Protein AF-A0A970M4A9-F1 (afdb_monomer)

Secondary structure (DSSP, 8-state):
-EEEEETTEEEEEEEEEPTTSSSTT-EE-S-----HHHHHHHHHHHHTTSSTTTTT-TT--GGGS-HHHHHHHHHHHHHHHHHHHHHH---GGGEEEEEEPPPEEEGGGTEEE--EEEEE-S--S-----TTEEEEEEEEGGGGG-GGGEEEEEEEPPTT------EEEEEEEE-TT--EEEEEHHHHHHHHHHHHHHH---PPP--TTSEEEEEPPHHHHHHHHTTS---

Radius of gyration: 18.4 Å; Cα contacts (8 Å, |Δi|>4): 382; chains: 1; bounding box: 51×35×47 Å

Structure (mmCIF, N/CA/C/O backbone):
data_AF-A0A970M4A9-F1
#
_entry.id   AF-A0A970M4A9-F1
#
loop_
_atom_site.group_PDB
_atom_site.id
_atom_site.type_symbol
_atom_site.label_atom_id
_atom_site.label_alt_id
_atom_site.label_comp_id
_atom_site.label_asym_id
_atom_site.label_entity_id
_atom_site.label_seq_id
_atom_site.pdbx_PDB_ins_code
_atom_site.Cartn_x
_atom_site.Cartn_y
_atom_site.Cartn_z
_atom_site.occupancy
_atom_site.B_iso_or_equiv
_atom_site.auth_seq_id
_atom_site.auth_comp_id
_atom_site.auth_asym_id
_atom_site.auth_atom_id
_atom_site.pdbx_PDB_model_num
ATOM 1 N N . MET A 1 1 ? -2.131 -0.097 3.459 1.00 96.94 1 MET A N 1
ATOM 2 C CA . MET A 1 1 ? -2.645 -0.440 2.118 1.00 96.94 1 MET A CA 1
ATOM 3 C C . MET A 1 1 ? -4.061 0.106 1.983 1.00 96.94 1 MET A C 1
ATOM 5 O O . MET A 1 1 ? -5.012 -0.607 2.295 1.00 96.94 1 MET A O 1
ATOM 9 N N . PRO A 1 2 ? -4.203 1.393 1.628 1.00 96.69 2 PRO A N 1
ATOM 10 C CA . PRO A 1 2 ? -5.502 2.015 1.409 1.00 96.69 2 PRO A CA 1
ATOM 11 C C . PRO A 1 2 ? -6.074 1.581 0.053 1.00 96.69 2 PRO A C 1
ATOM 13 O O . PRO A 1 2 ? -5.401 1.690 -0.973 1.00 96.69 2 PRO A O 1
ATOM 16 N N . ILE A 1 3 ? -7.311 1.092 0.069 1.00 96.69 3 ILE A N 1
ATOM 17 C CA . ILE A 1 3 ? -8.106 0.728 -1.106 1.00 96.69 3 ILE A CA 1
ATOM 18 C C . ILE A 1 3 ? -9.324 1.637 -1.126 1.00 96.69 3 ILE A C 1
ATOM 20 O O . ILE A 1 3 ? -9.966 1.817 -0.094 1.00 96.69 3 ILE A O 1
ATOM 24 N N . PHE A 1 4 ? -9.668 2.193 -2.275 1.00 95.38 4 PHE A N 1
ATOM 25 C CA . PHE A 1 4 ? -10.886 2.981 -2.428 1.00 95.38 4 PHE A CA 1
ATOM 26 C C . PHE A 1 4 ? -11.605 2.597 -3.715 1.00 95.38 4 PHE A C 1
ATOM 28 O O . PHE A 1 4 ? -11.040 1.897 -4.557 1.00 95.38 4 PHE A O 1
ATOM 35 N N . SER A 1 5 ? -12.855 3.033 -3.842 1.00 94.12 5 SER A N 1
ATOM 36 C CA . SER A 1 5 ? -13.634 2.871 -5.063 1.00 94.12 5 SER A CA 1
ATOM 37 C C . SER A 1 5 ? -14.088 4.219 -5.604 1.00 94.12 5 SER A C 1
ATOM 39 O O . SER A 1 5 ? -14.594 5.045 -4.844 1.00 94.12 5 SER A O 1
ATOM 41 N N . GLU A 1 6 ? -13.973 4.407 -6.910 1.00 91.50 6 GLU A N 1
ATOM 42 C CA . GLU A 1 6 ? -14.472 5.572 -7.638 1.00 91.50 6 GLU A CA 1
ATOM 43 C C . GLU A 1 6 ? -15.060 5.102 -8.971 1.00 91.50 6 GLU A C 1
ATOM 45 O O . GLU A 1 6 ? -14.457 4.266 -9.640 1.00 91.50 6 GLU A O 1
ATOM 50 N N . ALA A 1 7 ? -16.257 5.586 -9.326 1.00 89.94 7 ALA A N 1
ATOM 51 C CA . ALA A 1 7 ? -16.980 5.181 -10.541 1.00 89.94 7 ALA A CA 1
ATOM 52 C C . ALA A 1 7 ? -17.004 3.647 -10.765 1.00 89.94 7 ALA A C 1
ATOM 54 O O . ALA A 1 7 ? -16.660 3.159 -11.841 1.00 89.94 7 ALA A O 1
ATOM 55 N N . ASP A 1 8 ? -17.359 2.893 -9.716 1.00 88.81 8 ASP A N 1
ATOM 56 C CA . ASP A 1 8 ? -17.417 1.419 -9.687 1.00 88.81 8 ASP A CA 1
ATOM 57 C C . ASP A 1 8 ? -16.092 0.692 -9.989 1.00 88.81 8 ASP A C 1
ATOM 59 O O . ASP A 1 8 ? -16.071 -0.503 -10.286 1.00 88.81 8 ASP A O 1
ATOM 63 N N . ARG A 1 9 ? -14.955 1.387 -9.869 1.00 92.69 9 ARG A N 1
ATOM 64 C CA . ARG A 1 9 ? -13.610 0.812 -10.004 1.00 92.69 9 ARG A CA 1
ATOM 65 C C . ARG A 1 9 ? -12.856 0.902 -8.693 1.00 92.69 9 ARG A C 1
ATOM 67 O O . ARG A 1 9 ? -12.941 1.905 -7.992 1.00 92.69 9 ARG A O 1
ATOM 74 N N . PHE A 1 10 ? -12.098 -0.142 -8.371 1.00 95.06 10 PHE A N 1
ATOM 75 C CA . PHE A 1 10 ? -11.242 -0.175 -7.188 1.00 95.06 10 PHE A CA 1
ATOM 76 C C . PHE A 1 10 ? -9.822 0.265 -7.519 1.00 95.06 10 PHE A C 1
ATOM 78 O O . PHE A 1 10 ? -9.296 -0.053 -8.585 1.00 95.06 10 PHE A O 1
ATOM 85 N N . TYR A 1 11 ? -9.188 0.935 -6.564 1.00 96.12 11 TYR A N 1
ATOM 86 C CA . TYR A 1 11 ? -7.834 1.452 -6.693 1.00 96.12 11 TYR A CA 1
ATOM 87 C C . TYR A 1 11 ? -7.036 1.195 -5.419 1.00 96.12 11 TYR A C 1
ATOM 89 O O . TYR A 1 11 ? -7.555 1.341 -4.308 1.00 96.12 11 TYR A O 1
ATOM 97 N N . PHE A 1 12 ? -5.751 0.890 -5.577 1.00 97.12 12 PHE A N 1
ATOM 98 C CA . PHE A 1 12 ? -4.771 1.071 -4.514 1.00 97.12 12 PHE A CA 1
ATOM 99 C C . PHE A 1 12 ? -4.305 2.519 -4.503 1.00 97.12 12 PHE A C 1
ATOM 101 O O . PHE A 1 12 ? -3.852 3.038 -5.523 1.00 97.12 12 PHE A O 1
ATOM 108 N N . GLN A 1 13 ? -4.358 3.154 -3.336 1.00 95.88 13 GLN A N 1
ATOM 109 C CA . GLN A 1 13 ? -3.760 4.468 -3.157 1.00 95.88 13 GLN A CA 1
ATOM 110 C C . GLN A 1 13 ? -2.308 4.325 -2.702 1.00 95.88 13 GLN A C 1
ATOM 112 O O . GLN A 1 13 ? -2.025 3.850 -1.597 1.00 95.88 13 GLN A O 1
ATOM 117 N N . LEU A 1 14 ? -1.394 4.738 -3.573 1.00 96.69 14 LEU A N 1
ATOM 118 C CA . LEU A 1 14 ? 0.048 4.724 -3.370 1.00 96.69 14 LEU A CA 1
ATOM 119 C C . LEU A 1 14 ? 0.579 6.153 -3.232 1.00 96.69 14 LEU A C 1
ATOM 121 O O . LEU A 1 14 ? -0.076 7.128 -3.598 1.00 96.69 14 LEU A O 1
ATOM 125 N N . ILE A 1 15 ? 1.804 6.262 -2.741 1.00 95.19 15 ILE A N 1
ATOM 126 C CA . ILE A 1 15 ? 2.593 7.488 -2.731 1.00 95.19 15 ILE A CA 1
ATOM 127 C C . ILE A 1 15 ? 3.835 7.300 -3.594 1.00 95.19 15 ILE A C 1
ATOM 129 O O . ILE A 1 15 ? 4.453 6.234 -3.610 1.00 95.19 15 ILE A O 1
ATOM 133 N N . LYS A 1 16 ? 4.210 8.356 -4.312 1.00 93.25 16 LYS A N 1
ATOM 134 C CA . LYS A 1 16 ? 5.513 8.481 -4.956 1.00 93.25 16 LYS A CA 1
ATOM 135 C C . LYS A 1 16 ? 6.464 9.135 -3.963 1.00 93.25 16 LYS A C 1
ATOM 137 O O . LYS A 1 16 ? 6.227 10.264 -3.533 1.00 93.25 16 LYS A O 1
ATOM 142 N N . ARG A 1 17 ? 7.536 8.432 -3.609 1.00 89.94 17 ARG A N 1
ATOM 143 C CA . ARG A 1 17 ? 8.549 8.931 -2.673 1.00 89.94 17 ARG A CA 1
ATOM 144 C C . ARG A 1 17 ? 9.308 10.112 -3.277 1.00 89.94 17 ARG A C 1
ATOM 146 O O . ARG A 1 17 ? 9.715 10.053 -4.439 1.00 89.94 17 ARG A O 1
ATOM 153 N N . SER A 1 18 ? 9.506 11.170 -2.497 1.00 86.56 18 SER A N 1
ATOM 154 C CA . SER A 1 18 ? 10.226 12.367 -2.934 1.00 86.56 18 SER A CA 1
ATOM 155 C C . SER A 1 18 ? 11.727 12.109 -3.109 1.00 86.56 18 SER A C 1
ATOM 157 O O . SER A 1 18 ? 12.270 11.090 -2.679 1.00 86.56 18 SER A O 1
ATOM 159 N N . ALA A 1 19 ? 12.435 13.061 -3.720 1.00 80.75 19 ALA A N 1
ATOM 160 C CA . ALA A 1 19 ? 13.889 12.991 -3.872 1.00 80.75 19 ALA A CA 1
ATOM 161 C C . ALA A 1 19 ? 14.658 13.063 -2.534 1.00 80.75 19 ALA A C 1
ATOM 163 O O . ALA A 1 19 ? 15.837 12.719 -2.485 1.00 80.75 19 ALA A O 1
ATOM 164 N N . LYS A 1 20 ? 14.005 13.520 -1.456 1.00 73.06 20 LYS A N 1
ATOM 165 C CA . LYS A 1 20 ? 14.629 13.782 -0.149 1.00 73.06 20 LYS A CA 1
ATOM 166 C C . LYS A 1 20 ? 14.738 12.540 0.739 1.00 73.06 20 LYS A C 1
ATOM 168 O O . LYS A 1 20 ? 15.395 12.592 1.776 1.00 73.06 20 LYS A O 1
ATOM 173 N N . VAL A 1 21 ? 14.106 11.433 0.352 1.00 72.88 21 VAL A N 1
ATOM 174 C CA . VAL A 1 21 ? 14.045 10.210 1.158 1.00 72.88 21 VAL A CA 1
ATOM 175 C C . VAL A 1 21 ? 14.842 9.066 0.539 1.00 72.88 21 VAL A C 1
ATOM 177 O O . VAL A 1 21 ? 15.236 9.094 -0.627 1.00 72.88 21 VAL A O 1
ATOM 180 N N . SER A 1 22 ? 15.074 8.008 1.325 1.00 61.12 22 SER A N 1
ATOM 181 C CA . SER A 1 22 ? 15.607 6.758 0.780 1.00 61.12 22 SER A CA 1
ATOM 182 C C . SER A 1 22 ? 14.668 6.211 -0.293 1.00 61.12 22 SER A C 1
ATOM 184 O O . SER A 1 22 ? 13.456 6.197 -0.074 1.00 61.12 22 SER A O 1
ATOM 186 N N . GLN A 1 23 ? 15.232 5.697 -1.389 1.00 68.50 23 GLN A N 1
ATOM 187 C CA . GLN A 1 23 ? 14.485 5.148 -2.531 1.00 68.50 23 GLN A CA 1
ATOM 188 C C . GLN A 1 23 ? 13.613 6.198 -3.250 1.00 68.50 23 GLN A C 1
ATOM 190 O O . GLN A 1 23 ? 12.391 6.053 -3.329 1.00 68.50 23 GLN A O 1
ATOM 195 N N . PRO A 1 24 ? 14.223 7.291 -3.738 1.00 75.94 24 PRO A N 1
ATOM 196 C CA . PRO A 1 24 ? 13.483 8.382 -4.354 1.00 75.94 24 PRO A CA 1
ATOM 197 C C . PRO A 1 24 ? 12.813 7.931 -5.652 1.00 75.94 24 PRO A C 1
ATOM 199 O O . PRO A 1 24 ? 13.402 7.215 -6.462 1.00 75.94 24 PRO A O 1
ATOM 202 N N . GLY A 1 25 ? 11.570 8.362 -5.850 1.00 81.19 25 GLY A N 1
ATOM 203 C CA . GLY A 1 25 ? 10.776 8.015 -7.022 1.00 81.19 25 GLY A CA 1
ATOM 204 C C . GLY A 1 25 ? 10.208 6.593 -7.019 1.00 81.19 25 GLY A C 1
ATOM 205 O O . GLY A 1 25 ? 9.575 6.209 -8.002 1.00 81.19 25 GLY A O 1
ATOM 206 N N . ASP A 1 26 ? 10.368 5.804 -5.959 1.00 89.12 26 ASP A N 1
ATOM 207 C CA . ASP A 1 26 ? 9.653 4.532 -5.846 1.00 89.12 26 ASP A CA 1
ATOM 208 C C . ASP A 1 26 ? 8.206 4.730 -5.393 1.00 89.12 26 ASP A C 1
ATOM 210 O O . ASP A 1 26 ? 7.867 5.706 -4.718 1.00 89.12 26 ASP A O 1
ATOM 214 N N . LEU A 1 27 ? 7.344 3.800 -5.807 1.00 94.31 27 LEU A N 1
ATOM 215 C CA . LEU A 1 27 ? 5.974 3.719 -5.324 1.00 94.31 27 LEU A CA 1
ATOM 216 C C . LEU A 1 27 ? 5.922 2.896 -4.041 1.00 94.31 27 LEU A C 1
ATOM 218 O O . LEU A 1 27 ? 6.404 1.760 -3.998 1.00 94.31 27 LEU A O 1
ATOM 222 N N . SER A 1 28 ? 5.284 3.440 -3.013 1.00 95.31 28 SER A N 1
ATOM 223 C CA . SER A 1 28 ? 5.021 2.732 -1.763 1.00 95.31 28 SER A CA 1
ATOM 224 C C . SER A 1 28 ? 3.609 2.985 -1.264 1.00 95.31 28 SER A C 1
ATOM 226 O O . SER A 1 28 ? 2.931 3.918 -1.685 1.00 95.31 28 SER A O 1
ATOM 228 N N . PHE A 1 29 ? 3.148 2.140 -0.350 1.00 96.69 29 PHE A N 1
ATOM 229 C CA . PHE A 1 29 ? 2.034 2.526 0.505 1.00 96.69 29 PHE A CA 1
ATOM 230 C C . PHE A 1 29 ? 2.513 3.536 1.549 1.00 96.69 29 PHE A C 1
ATOM 232 O O . PHE A 1 29 ? 3.702 3.511 1.884 1.00 96.69 29 PHE A O 1
ATOM 239 N N . PRO A 1 30 ? 1.603 4.357 2.100 1.00 95.25 30 PRO A N 1
ATOM 240 C CA . PRO A 1 30 ? 1.931 5.153 3.264 1.00 95.25 30 PRO A CA 1
ATOM 241 C C . PRO A 1 30 ? 2.352 4.270 4.439 1.00 95.25 30 PRO A C 1
ATOM 243 O O . PRO A 1 30 ? 1.723 3.227 4.684 1.00 95.25 30 PRO A O 1
ATOM 246 N N . GLY A 1 31 ? 3.404 4.663 5.149 1.00 93.75 31 GLY A N 1
ATOM 247 C CA . GLY A 1 31 ? 3.945 3.868 6.244 1.00 93.75 31 GLY A CA 1
ATOM 248 C C . GLY A 1 31 ? 5.407 4.146 6.572 1.00 93.75 31 GLY A C 1
ATOM 249 O O . GLY A 1 31 ? 6.203 4.543 5.730 1.00 93.75 31 GLY A O 1
ATOM 250 N N . GLY A 1 32 ? 5.783 3.807 7.801 1.00 91.88 32 GLY A N 1
ATOM 251 C CA . GLY A 1 32 ? 7.115 4.064 8.326 1.00 91.88 32 GLY A CA 1
ATOM 252 C C . GLY A 1 32 ? 7.392 3.310 9.623 1.00 91.88 32 GLY A C 1
ATOM 253 O O . GLY A 1 32 ? 6.782 2.272 9.920 1.00 91.88 32 GLY A O 1
ATOM 254 N N . MET A 1 33 ? 8.390 3.788 10.361 1.00 92.19 33 MET A N 1
ATOM 255 C CA . MET A 1 33 ? 8.898 3.114 11.555 1.00 92.19 33 MET A CA 1
ATOM 256 C C . MET A 1 33 ? 7.946 3.274 12.737 1.00 92.19 33 MET A C 1
ATOM 258 O O . MET A 1 33 ? 7.373 4.336 12.941 1.00 92.19 33 MET A O 1
ATOM 262 N N . LEU A 1 34 ? 7.852 2.231 13.565 1.00 92.69 34 LEU A N 1
ATOM 263 C CA . LEU A 1 34 ? 7.086 2.286 14.806 1.00 92.69 34 LEU A CA 1
ATOM 264 C C . LEU A 1 34 ? 7.592 3.429 15.699 1.00 92.69 34 LEU A C 1
ATOM 266 O O . LEU A 1 34 ? 8.786 3.505 16.000 1.00 92.69 34 LEU A O 1
ATOM 270 N N . ASN A 1 35 ? 6.673 4.259 16.180 1.00 94.31 35 ASN A N 1
ATOM 271 C CA . ASN A 1 35 ? 6.919 5.288 17.177 1.00 94.31 35 ASN A CA 1
ATOM 272 C C . ASN A 1 35 ? 6.067 5.001 18.425 1.00 94.31 35 ASN A C 1
ATOM 274 O O . ASN A 1 35 ? 4.933 5.475 18.527 1.00 94.31 35 ASN A O 1
ATOM 278 N N . PRO A 1 36 ? 6.601 4.264 19.418 1.00 91.25 36 PRO A N 1
ATOM 279 C CA . PRO A 1 36 ? 5.837 3.837 20.590 1.00 91.25 36 PRO A CA 1
ATOM 280 C C . PRO A 1 36 ? 5.141 4.974 21.352 1.00 91.25 36 PRO A C 1
ATOM 282 O O . PRO A 1 36 ? 4.057 4.771 21.896 1.00 91.25 36 PRO A O 1
ATOM 285 N N . ILE A 1 37 ? 5.740 6.171 21.379 1.00 94.44 37 ILE A N 1
ATOM 286 C CA . ILE A 1 37 ? 5.202 7.335 22.098 1.00 94.44 37 ILE A CA 1
ATOM 287 C C . ILE A 1 37 ? 3.863 7.771 21.494 1.00 94.44 37 ILE A C 1
ATOM 289 O O . ILE A 1 37 ? 2.935 8.106 22.228 1.00 94.44 37 ILE A O 1
ATOM 293 N N . GLN A 1 38 ? 3.753 7.735 20.167 1.00 94.62 38 GLN A N 1
ATOM 294 C CA . GLN A 1 38 ? 2.552 8.151 19.445 1.00 94.62 38 GLN A CA 1
ATOM 295 C C . GLN A 1 38 ? 1.592 6.979 19.192 1.00 94.62 38 GLN A C 1
ATOM 297 O O . GLN A 1 38 ? 0.372 7.119 19.323 1.00 94.62 38 GLN A O 1
ATOM 302 N N . ASP A 1 39 ? 2.133 5.800 18.886 1.00 95.56 39 ASP A N 1
ATOM 303 C CA . ASP A 1 39 ? 1.348 4.651 18.441 1.00 95.56 39 ASP A CA 1
ATOM 304 C C . ASP A 1 39 ? 0.575 3.991 19.592 1.00 95.56 39 ASP A C 1
ATOM 306 O O . ASP A 1 39 ? -0.536 3.498 19.385 1.00 95.56 39 ASP A O 1
ATOM 310 N N . TYR A 1 40 ? 1.104 3.994 20.824 1.00 94.56 40 TYR A N 1
ATOM 311 C CA . TYR A 1 40 ? 0.402 3.392 21.964 1.00 94.56 40 TYR A CA 1
ATOM 312 C C . TYR A 1 40 ? -0.884 4.138 22.359 1.00 94.56 40 TYR A C 1
ATOM 314 O O . TYR A 1 40 ? -1.923 3.473 22.484 1.00 94.56 40 TYR A O 1
ATOM 322 N N . PRO A 1 41 ? -0.887 5.477 22.527 1.00 96.19 41 PRO A N 1
ATOM 323 C CA . PRO A 1 41 ? -2.124 6.225 22.745 1.00 96.19 41 PRO A CA 1
ATOM 324 C C . PRO A 1 41 ? -3.116 6.066 21.587 1.00 96.19 41 PRO A C 1
ATOM 326 O O . PRO A 1 41 ? -4.306 5.834 21.813 1.00 96.19 41 PRO A O 1
ATOM 329 N N . LEU A 1 42 ? -2.629 6.119 20.342 1.00 95.25 42 LEU A N 1
ATOM 330 C CA . LEU A 1 42 ? -3.467 5.964 19.154 1.00 95.25 42 LEU A CA 1
ATOM 331 C C . LEU A 1 42 ? -4.127 4.582 19.094 1.00 95.25 42 LEU A C 1
ATOM 333 O O . LEU A 1 42 ? -5.332 4.471 18.860 1.00 95.25 42 LEU A O 1
ATOM 337 N N . ARG A 1 43 ? -3.381 3.524 19.422 1.00 95.75 43 ARG A N 1
ATOM 338 C CA . ARG A 1 43 ? -3.922 2.173 19.590 1.00 95.75 43 ARG A CA 1
ATOM 339 C C . ARG A 1 43 ? -5.055 2.139 20.618 1.00 95.75 43 ARG A C 1
ATOM 341 O O . ARG A 1 43 ? -6.071 1.481 20.378 1.00 95.75 43 ARG A O 1
ATOM 348 N N . TYR A 1 44 ? -4.915 2.824 21.755 1.00 94.25 44 TYR A N 1
ATOM 349 C CA . TYR A 1 44 ? -5.988 2.874 22.752 1.00 94.25 44 TYR A CA 1
ATOM 350 C C . TYR A 1 44 ? -7.255 3.518 22.173 1.00 94.25 44 TYR A C 1
ATOM 352 O O . TYR A 1 44 ? -8.329 2.938 22.304 1.00 94.25 44 TYR A O 1
ATOM 360 N N . MET A 1 45 ? -7.133 4.629 21.437 1.00 94.50 45 MET A N 1
ATOM 361 C CA . MET A 1 45 ? -8.270 5.279 20.760 1.00 94.50 45 MET A CA 1
ATOM 362 C C . MET A 1 45 ? -8.957 4.383 19.717 1.00 94.50 45 MET A C 1
ATOM 364 O O . MET A 1 45 ? -10.181 4.414 19.580 1.00 94.50 45 MET A O 1
ATOM 368 N N . ILE A 1 46 ? -8.188 3.564 18.993 1.00 93.50 46 ILE A N 1
ATOM 369 C CA . ILE A 1 46 ? -8.720 2.586 18.032 1.00 93.50 46 ILE A CA 1
ATOM 370 C C . ILE A 1 46 ? -9.484 1.473 18.761 1.00 93.50 46 ILE A C 1
ATOM 372 O O . ILE A 1 46 ? -10.612 1.141 18.399 1.00 93.50 46 ILE A O 1
ATOM 376 N N . THR A 1 47 ? -8.886 0.897 19.806 1.00 91.69 47 THR A N 1
ATOM 377 C CA . THR A 1 47 ? -9.474 -0.241 20.539 1.00 91.69 47 THR A CA 1
ATOM 378 C C . THR A 1 47 ? -10.670 0.150 21.411 1.00 91.69 47 THR A C 1
ATOM 380 O O . THR A 1 47 ? -11.615 -0.630 21.530 1.00 91.69 47 THR A O 1
ATOM 383 N N . SER A 1 48 ? -10.692 1.371 21.953 1.00 92.38 48 SER A N 1
ATOM 384 C CA . SER A 1 48 ? -11.863 1.951 22.627 1.00 92.38 48 SER A CA 1
ATOM 385 C C . SER A 1 48 ? -12.948 2.404 21.643 1.00 92.38 48 SER A C 1
ATOM 387 O O . SER A 1 48 ? -14.084 2.662 22.049 1.00 92.38 48 SER A O 1
ATOM 389 N N . GLY A 1 49 ? -12.608 2.463 20.350 1.00 90.69 49 GLY A N 1
ATOM 390 C CA . GLY A 1 49 ? -13.462 2.834 19.229 1.00 90.69 49 GLY A CA 1
ATOM 391 C C . GLY A 1 49 ? -13.869 4.302 19.189 1.00 90.69 49 GLY A C 1
ATOM 392 O O . GLY A 1 49 ? -14.886 4.608 18.571 1.00 90.69 49 GLY A O 1
ATOM 393 N N . ILE A 1 50 ? -13.078 5.178 19.817 1.00 93.62 50 ILE A N 1
ATOM 394 C CA . ILE A 1 50 ? -13.100 6.626 19.561 1.00 93.62 50 ILE A CA 1
ATOM 395 C C . ILE A 1 50 ? -12.788 6.866 18.082 1.00 93.62 50 ILE A C 1
ATOM 397 O O . ILE A 1 50 ? -13.515 7.583 17.406 1.00 93.62 50 ILE A O 1
ATOM 401 N N . ILE A 1 51 ? -11.760 6.183 17.567 1.00 93.00 51 ILE A N 1
ATOM 402 C CA . ILE A 1 51 ? -11.494 6.074 16.132 1.00 93.00 51 ILE A CA 1
ATOM 403 C C . ILE A 1 51 ? -12.158 4.778 15.650 1.00 93.00 51 ILE A C 1
ATOM 405 O O . ILE A 1 51 ? -11.650 3.687 15.924 1.00 93.00 51 ILE A O 1
ATOM 409 N N . PRO A 1 52 ? -13.295 4.843 14.934 1.00 92.31 52 PRO A N 1
ATOM 410 C CA . PRO A 1 52 ? -14.134 3.675 14.682 1.00 92.31 52 PRO A CA 1
ATOM 411 C C . PRO A 1 52 ? -13.629 2.795 13.524 1.00 92.31 52 PRO A C 1
ATOM 413 O O . PRO A 1 52 ? -14.394 1.993 12.997 1.00 92.31 52 PRO A O 1
ATOM 416 N N . VAL A 1 53 ? -12.355 2.910 13.132 1.00 93.31 53 VAL A N 1
ATOM 417 C CA . VAL A 1 53 ? -11.759 2.233 11.965 1.00 93.31 53 VAL A CA 1
ATOM 418 C C . VAL A 1 53 ? -11.950 0.710 11.990 1.00 93.31 53 VAL A C 1
ATOM 420 O O . VAL A 1 53 ? -12.272 0.114 10.968 1.00 93.31 53 VAL A O 1
ATOM 423 N N . ILE A 1 54 ? -11.841 0.082 13.166 1.00 91.94 54 ILE A N 1
ATOM 424 C CA . ILE A 1 54 ? -12.133 -1.348 13.360 1.00 91.94 54 ILE A CA 1
ATOM 425 C C . ILE A 1 54 ? -13.644 -1.583 13.472 1.00 91.94 54 ILE A C 1
ATOM 427 O O . ILE A 1 54 ? -14.185 -2.467 12.817 1.00 91.94 54 ILE A O 1
ATOM 431 N N . ARG A 1 55 ? -14.348 -0.779 14.284 1.00 88.25 55 ARG A N 1
ATOM 432 C CA . ARG A 1 55 ? -15.785 -0.959 14.580 1.00 88.25 55 ARG A CA 1
ATOM 433 C C . ARG A 1 55 ? -16.686 -0.861 13.351 1.00 88.25 55 ARG A C 1
ATOM 435 O O . ARG A 1 55 ? -17.772 -1.436 13.355 1.00 88.25 55 ARG A O 1
ATOM 442 N N . ARG A 1 56 ? -16.265 -0.127 12.321 1.00 89.69 56 ARG A N 1
ATOM 443 C CA . ARG A 1 56 ? -17.011 -0.026 11.064 1.00 89.69 56 ARG A CA 1
ATOM 444 C C . ARG A 1 56 ? -17.017 -1.318 10.259 1.00 89.69 56 ARG A C 1
ATOM 446 O O . ARG A 1 56 ? -17.966 -1.540 9.515 1.00 89.69 56 ARG A O 1
ATOM 453 N N . ASN A 1 57 ? -16.016 -2.179 10.427 1.00 89.81 57 ASN A N 1
ATOM 454 C CA . ASN A 1 57 ? -16.029 -3.490 9.805 1.00 89.81 57 ASN A CA 1
ATOM 455 C C . ASN A 1 57 ? -16.768 -4.490 10.704 1.00 89.81 57 ASN A C 1
ATOM 457 O O . ASN A 1 57 ? -16.173 -5.138 11.563 1.00 89.81 57 ASN A O 1
ATOM 461 N N . ARG A 1 58 ? -18.082 -4.625 10.498 1.00 84.31 58 ARG A N 1
ATOM 462 C CA . ARG A 1 58 ? -18.917 -5.587 11.241 1.00 84.31 58 ARG A CA 1
ATOM 463 C C . ARG A 1 58 ? -18.561 -7.050 10.956 1.00 84.31 58 ARG A C 1
ATOM 465 O O . ARG A 1 58 ? -18.891 -7.908 11.767 1.00 84.31 58 ARG A O 1
ATOM 472 N N . PHE A 1 59 ? -17.901 -7.316 9.830 1.00 82.69 59 PHE A N 1
ATOM 473 C CA . PHE A 1 59 ? -17.484 -8.654 9.410 1.00 82.69 59 PHE A CA 1
ATOM 474 C C . PHE A 1 59 ? -16.099 -9.033 9.934 1.00 82.69 59 PHE A C 1
ATOM 476 O O . PHE A 1 59 ? -15.721 -10.201 9.874 1.00 82.69 59 PHE A O 1
ATOM 483 N N . LEU A 1 60 ? -15.340 -8.074 10.472 1.00 82.25 60 LEU A N 1
ATOM 484 C CA . LEU A 1 60 ? -14.034 -8.363 11.037 1.00 82.25 60 LEU A CA 1
ATOM 485 C C . LEU A 1 60 ? -14.207 -9.217 12.293 1.00 82.25 60 LEU A C 1
ATOM 487 O O . LEU A 1 60 ? -14.681 -8.752 13.334 1.00 82.25 60 LEU A O 1
ATOM 491 N N . ALA A 1 61 ? -13.782 -10.473 12.208 1.00 76.12 61 ALA A N 1
ATOM 492 C CA . ALA A 1 61 ? -13.894 -11.445 13.286 1.00 76.12 61 ALA A CA 1
ATOM 493 C C . ALA A 1 61 ? -12.818 -11.235 14.369 1.00 76.12 61 ALA A C 1
ATOM 495 O O . ALA A 1 61 ? -12.097 -12.151 14.751 1.00 76.12 61 ALA A O 1
ATOM 496 N N . VAL A 1 62 ? -12.728 -10.015 14.911 1.00 70.69 62 VAL A N 1
ATOM 497 C CA . VA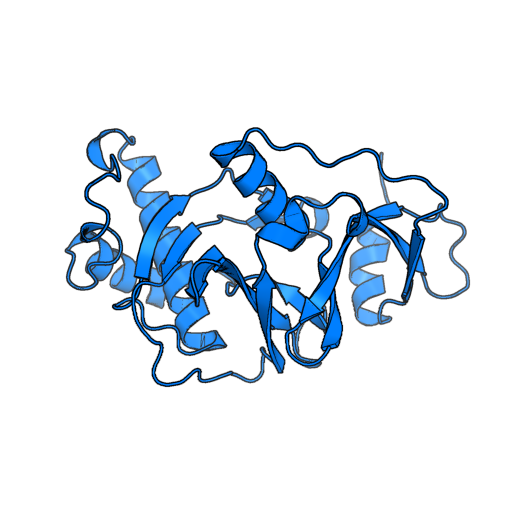L A 1 62 ? -11.737 -9.589 15.919 1.00 70.69 62 VAL A CA 1
ATOM 498 C C . VAL A 1 62 ? -11.670 -10.551 17.114 1.00 70.69 62 VAL A C 1
ATOM 500 O O . VAL A 1 62 ? -10.602 -10.776 17.674 1.00 70.69 62 VAL A O 1
ATOM 503 N N . LYS A 1 63 ? -12.806 -11.152 17.492 1.00 68.56 63 LYS A N 1
ATOM 504 C CA . LYS A 1 63 ? -12.913 -12.097 18.616 1.00 68.56 63 LYS A CA 1
ATOM 505 C C . LYS A 1 63 ? -12.244 -13.456 18.369 1.00 68.56 63 LYS A C 1
ATOM 507 O O . LYS A 1 63 ? -12.048 -14.188 19.331 1.00 68.56 63 LYS A O 1
ATOM 512 N N . GLN A 1 64 ? -11.931 -13.806 17.121 1.00 77.81 64 GLN A N 1
ATOM 513 C CA . GLN A 1 64 ? -11.308 -15.089 16.773 1.00 77.81 64 GLN A CA 1
ATOM 514 C C . GLN A 1 64 ? -9.7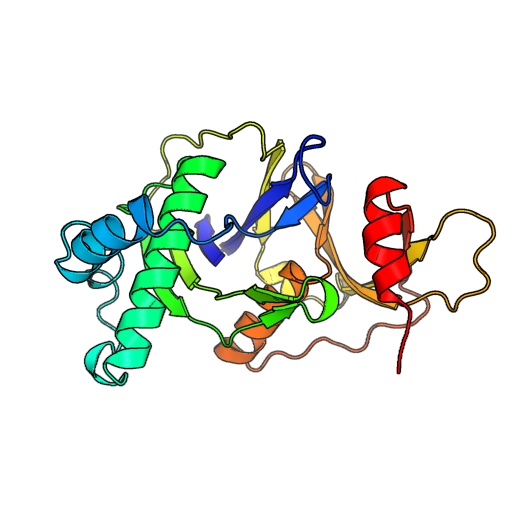83 -15.065 16.921 1.00 77.81 64 GLN A C 1
ATOM 516 O O . GLN A 1 64 ? -9.155 -16.115 17.028 1.00 77.81 64 GLN A O 1
ATOM 521 N N . TYR A 1 65 ? -9.172 -13.880 16.954 1.00 79.00 65 TYR A N 1
ATOM 522 C CA . TYR A 1 65 ? -7.725 -13.758 17.064 1.00 79.00 65 TYR A CA 1
ATOM 523 C C . TYR A 1 65 ? -7.254 -13.908 18.517 1.00 79.00 65 TYR A C 1
ATOM 525 O O . TYR A 1 65 ? -7.830 -13.291 19.421 1.00 79.00 65 TYR A O 1
ATOM 533 N N . PRO A 1 66 ? -6.150 -14.640 18.761 1.00 86.19 66 PRO A N 1
ATOM 534 C CA . PRO A 1 66 ? -5.504 -14.661 20.065 1.00 86.19 66 PRO A CA 1
ATOM 535 C C . PRO A 1 66 ? -5.180 -13.241 20.568 1.00 86.19 66 PRO A C 1
ATOM 537 O O . PRO A 1 66 ? -4.811 -12.373 19.768 1.00 86.19 66 PRO A O 1
ATOM 540 N N . PRO A 1 67 ? -5.226 -12.977 21.889 1.00 87.19 67 PRO A N 1
ATOM 541 C CA . PRO A 1 67 ? -5.013 -11.632 22.429 1.00 87.19 67 PRO A CA 1
ATOM 542 C C . PRO A 1 67 ? -3.684 -10.981 22.021 1.00 87.19 67 PRO A C 1
ATOM 544 O O . PRO A 1 67 ? -3.624 -9.765 21.842 1.00 87.19 67 PRO A O 1
ATOM 547 N N . HIS A 1 68 ? -2.616 -11.768 21.863 1.00 87.38 68 HIS A N 1
ATOM 548 C CA . HIS A 1 68 ? -1.310 -11.267 21.429 1.00 87.38 68 HIS A CA 1
ATOM 549 C C . HIS A 1 68 ? -1.328 -10.806 19.963 1.00 87.38 68 HIS A C 1
ATOM 551 O O . HIS A 1 68 ? -0.832 -9.717 19.675 1.00 87.38 68 HIS A O 1
ATOM 557 N N . ASN A 1 69 ? -1.995 -11.548 19.072 1.00 88.44 69 ASN A N 1
ATOM 558 C CA . ASN A 1 69 ? -2.192 -11.146 17.677 1.00 88.44 69 ASN A CA 1
ATOM 559 C C . ASN A 1 69 ? -3.000 -9.857 17.601 1.00 88.44 69 ASN A C 1
ATOM 561 O O . ASN A 1 69 ? -2.596 -8.920 16.921 1.00 88.44 69 ASN A O 1
ATOM 565 N N . MET A 1 70 ? -4.082 -9.753 18.376 1.00 88.44 70 MET A N 1
ATOM 566 C CA . MET A 1 70 ? -4.878 -8.528 18.399 1.00 88.44 70 MET A CA 1
ATOM 567 C C . MET A 1 70 ? -4.089 -7.313 18.882 1.00 88.44 70 MET A C 1
ATOM 569 O O . MET A 1 70 ? -4.243 -6.215 18.341 1.00 88.44 70 MET A O 1
ATOM 573 N N . ARG A 1 71 ? -3.227 -7.483 19.890 1.00 90.94 71 ARG A N 1
ATOM 574 C CA . ARG A 1 71 ? -2.339 -6.409 20.355 1.00 90.94 71 ARG A CA 1
ATOM 575 C C . ARG A 1 71 ? -1.377 -5.970 19.255 1.00 90.94 71 ARG A C 1
ATOM 577 O O . ARG A 1 71 ? -1.276 -4.770 19.029 1.00 90.94 71 ARG A O 1
ATOM 584 N N . ALA A 1 72 ? -0.738 -6.914 18.565 1.00 91.31 72 ALA A N 1
ATOM 585 C CA . ALA A 1 72 ? 0.167 -6.615 17.460 1.00 91.31 72 ALA A CA 1
ATOM 586 C C . ALA A 1 72 ? -0.567 -5.929 16.296 1.00 91.31 72 ALA A C 1
ATOM 588 O O . ALA A 1 72 ? -0.185 -4.833 15.902 1.00 91.31 72 ALA A O 1
ATOM 589 N N . MET A 1 73 ? -1.671 -6.504 15.812 1.00 92.06 73 MET A N 1
ATOM 590 C CA . MET A 1 73 ? -2.478 -5.939 14.721 1.00 92.06 73 MET A CA 1
ATOM 591 C C . MET A 1 73 ? -2.924 -4.508 15.027 1.00 92.06 73 MET A C 1
ATOM 593 O O . MET A 1 73 ? -2.767 -3.619 14.200 1.00 92.06 73 MET A O 1
ATOM 597 N N . THR A 1 74 ? -3.437 -4.257 16.235 1.00 93.81 74 THR A N 1
ATOM 598 C CA . THR A 1 74 ? -3.897 -2.913 16.628 1.00 93.81 74 THR A CA 1
ATOM 599 C C . THR A 1 74 ? -2.754 -1.917 16.808 1.00 93.81 74 THR A C 1
ATOM 601 O O . THR A 1 74 ? -2.950 -0.734 16.543 1.00 93.81 74 THR A O 1
ATOM 604 N N . LEU A 1 75 ? -1.568 -2.371 17.228 1.00 95.75 75 LEU A N 1
ATOM 605 C CA . LEU A 1 75 ? -0.371 -1.533 17.319 1.00 95.75 75 LEU A CA 1
ATOM 606 C C . LEU A 1 75 ? 0.145 -1.143 15.930 1.00 95.75 75 LEU A C 1
ATOM 608 O O . LEU A 1 75 ? 0.367 0.035 15.669 1.00 95.75 75 LEU A O 1
ATOM 612 N N . PHE A 1 76 ? 0.286 -2.108 15.023 1.00 95.69 76 PHE A N 1
ATOM 613 C CA . PHE A 1 76 ? 0.758 -1.833 13.666 1.00 95.69 76 PHE A CA 1
ATOM 614 C C . PHE A 1 76 ? -0.274 -1.080 12.826 1.00 95.69 76 PHE A C 1
ATOM 616 O O . PHE A 1 76 ? 0.110 -0.266 11.990 1.00 95.69 76 PHE A O 1
ATOM 623 N N . LEU A 1 77 ? -1.570 -1.270 13.092 1.00 96.31 77 LEU A N 1
ATOM 624 C CA . LEU A 1 77 ? -2.614 -0.414 12.536 1.00 96.31 77 LEU A CA 1
ATOM 625 C C . LEU A 1 77 ? -2.473 1.024 13.044 1.00 96.31 77 LEU A C 1
ATOM 627 O O . LEU A 1 77 ? -2.556 1.944 12.240 1.00 96.31 77 LEU A O 1
ATOM 631 N N . ALA A 1 78 ? -2.236 1.236 14.344 1.00 97.44 78 ALA A N 1
ATOM 632 C CA . ALA A 1 78 ? -2.004 2.577 14.882 1.00 97.44 78 ALA A CA 1
ATOM 633 C C . ALA A 1 78 ? -0.812 3.257 14.194 1.00 97.44 78 ALA A C 1
ATOM 635 O O . ALA A 1 78 ? -0.965 4.367 13.692 1.00 97.44 78 ALA A O 1
ATOM 636 N N . ASN A 1 79 ? 0.314 2.553 14.067 1.00 97.50 79 ASN A N 1
ATOM 637 C CA . ASN A 1 79 ? 1.479 3.045 13.333 1.00 97.50 79 ASN A CA 1
ATOM 638 C C . ASN A 1 79 ? 1.145 3.413 11.882 1.00 97.50 79 ASN A C 1
ATOM 640 O O . ASN A 1 79 ? 1.439 4.516 11.436 1.00 97.50 79 ASN A O 1
ATOM 644 N N . ALA A 1 80 ? 0.477 2.517 11.149 1.00 97.12 80 ALA A N 1
ATOM 645 C CA . ALA A 1 80 ? 0.106 2.768 9.759 1.00 97.12 80 ALA A CA 1
ATOM 646 C C . ALA A 1 80 ? -0.842 3.971 9.611 1.00 97.12 80 ALA A C 1
ATOM 648 O O . ALA A 1 80 ? -0.734 4.718 8.644 1.00 97.12 80 ALA A O 1
ATOM 649 N N . LEU A 1 81 ? -1.764 4.171 10.558 1.00 96.94 81 LEU A N 1
ATOM 650 C CA . LEU A 1 81 ? -2.674 5.317 10.556 1.00 96.94 81 LEU A CA 1
ATOM 651 C C . LEU A 1 81 ? -1.962 6.628 10.878 1.00 96.94 81 LEU A C 1
ATOM 653 O O . LEU A 1 81 ? -2.280 7.640 10.258 1.00 96.94 81 LEU A O 1
ATOM 657 N N . ARG A 1 82 ? -1.015 6.613 11.822 1.00 97.00 82 ARG A N 1
ATOM 658 C CA . ARG A 1 82 ? -0.175 7.775 12.122 1.00 97.00 82 ARG A CA 1
ATOM 659 C C . ARG A 1 82 ? 0.627 8.181 10.889 1.00 97.00 82 ARG A C 1
ATOM 661 O O . ARG A 1 82 ? 0.530 9.325 10.469 1.00 97.00 82 ARG A O 1
ATOM 668 N N . GLU A 1 83 ? 1.342 7.242 10.280 1.00 96.94 83 GLU A N 1
ATOM 669 C CA . GLU A 1 83 ? 2.162 7.503 9.090 1.00 96.94 83 GLU A CA 1
ATOM 670 C C . GLU A 1 83 ? 1.310 7.984 7.910 1.00 96.94 83 GLU A C 1
ATOM 672 O O . GLU A 1 83 ? 1.612 9.001 7.300 1.00 96.94 83 GLU A O 1
ATOM 677 N N . ALA A 1 84 ? 0.165 7.346 7.639 1.00 95.88 84 ALA A N 1
ATOM 678 C CA . ALA A 1 84 ? -0.743 7.806 6.587 1.00 95.88 84 ALA A CA 1
ATOM 679 C C . ALA A 1 84 ? -1.306 9.217 6.855 1.00 95.88 84 ALA A C 1
ATOM 681 O O . ALA A 1 84 ? -1.575 9.979 5.920 1.00 95.88 84 ALA A O 1
ATOM 682 N N . TRP A 1 85 ? -1.497 9.586 8.122 1.00 95.25 85 TRP A N 1
ATOM 683 C CA . TRP A 1 85 ? -1.863 10.948 8.494 1.00 95.25 85 TRP A CA 1
ATOM 684 C C . TRP A 1 85 ? -0.701 11.932 8.299 1.00 95.25 85 TRP A C 1
ATOM 686 O O . TRP A 1 85 ? -0.914 13.012 7.757 1.00 95.25 85 TRP A O 1
ATOM 696 N N . GLU A 1 86 ? 0.516 11.576 8.706 1.00 95.00 86 GLU A N 1
ATOM 697 C CA . GLU A 1 86 ? 1.705 12.428 8.579 1.00 95.00 86 GLU A CA 1
ATOM 698 C C . GLU A 1 86 ? 2.130 12.638 7.117 1.00 95.00 86 GLU A C 1
ATOM 700 O O . GLU A 1 86 ? 2.467 13.758 6.736 1.00 95.00 86 GLU A O 1
ATOM 705 N N . GLU A 1 87 ? 2.083 11.590 6.294 1.00 94.81 87 GLU A N 1
ATOM 706 C CA . GLU A 1 87 ? 2.548 11.610 4.904 1.00 94.81 87 GLU A CA 1
ATOM 707 C C . GLU A 1 87 ? 1.546 12.244 3.940 1.00 94.81 87 GLU A C 1
ATOM 709 O O . GLU A 1 87 ? 1.948 12.971 3.031 1.00 94.81 87 GLU A O 1
ATOM 714 N N . VAL A 1 88 ? 0.247 11.964 4.109 1.00 94.19 88 VAL A N 1
ATOM 715 C CA . VAL A 1 88 ? -0.788 12.402 3.154 1.00 94.19 88 VAL A CA 1
ATOM 716 C C . VAL A 1 88 ? -2.026 13.032 3.802 1.00 94.19 88 VAL A C 1
ATOM 718 O O . VAL A 1 88 ? -2.947 13.455 3.095 1.00 94.19 88 VAL A O 1
ATOM 721 N N . GLY A 1 89 ? -2.085 13.136 5.131 1.00 93.88 89 GLY A N 1
ATOM 722 C CA . GLY A 1 89 ? -3.241 13.685 5.848 1.00 93.88 89 GLY A CA 1
ATOM 723 C C . GLY A 1 89 ? -4.455 12.754 5.885 1.00 93.88 89 GLY A C 1
ATOM 724 O O . GLY A 1 89 ? -5.578 13.232 6.059 1.00 93.88 89 GLY A O 1
ATOM 725 N N . MET A 1 90 ? -4.273 11.446 5.676 1.00 92.94 90 MET A N 1
ATOM 726 C CA . MET A 1 90 ? -5.376 10.487 5.567 1.00 92.94 90 MET A CA 1
ATOM 727 C C . MET A 1 90 ? -6.180 10.401 6.864 1.00 92.94 90 MET A C 1
ATOM 729 O O . MET A 1 90 ? -5.683 9.924 7.882 1.00 92.94 90 MET A O 1
ATOM 733 N N . ASN A 1 91 ? -7.447 10.822 6.830 1.00 92.94 91 ASN A N 1
ATOM 734 C CA . ASN A 1 91 ? -8.264 10.869 8.035 1.00 92.94 91 ASN A CA 1
ATOM 735 C C . ASN A 1 91 ? -8.674 9.449 8.482 1.00 92.94 91 ASN A C 1
ATOM 737 O O . ASN A 1 91 ? -9.439 8.790 7.769 1.00 92.94 91 ASN A O 1
ATOM 741 N N . PRO A 1 92 ? -8.275 8.979 9.682 1.00 92.62 92 PRO A N 1
ATOM 742 C CA . PRO A 1 92 ? -8.633 7.642 10.155 1.00 92.62 92 PRO A CA 1
ATOM 743 C C . PRO A 1 92 ? -10.146 7.464 10.374 1.00 92.62 92 PRO A C 1
ATOM 745 O O . PRO A 1 92 ? -10.654 6.342 10.355 1.00 92.62 92 PRO A O 1
ATOM 748 N N . TYR A 1 93 ? -10.901 8.561 10.509 1.00 92.56 93 TYR A N 1
ATOM 749 C CA . TYR A 1 93 ? -12.362 8.544 10.539 1.00 92.56 93 TYR A CA 1
ATOM 750 C C . TYR A 1 93 ? -13.002 8.310 9.170 1.00 92.56 93 TYR A C 1
ATOM 752 O O . TYR A 1 93 ? -14.221 8.187 9.124 1.00 92.56 93 TYR A O 1
ATOM 760 N N . HIS A 1 94 ? -12.253 8.183 8.079 1.00 92.94 94 HIS A N 1
ATOM 761 C CA . HIS A 1 94 ? -12.778 7.785 6.765 1.00 92.94 94 HIS A CA 1
ATOM 762 C C . HIS A 1 94 ? -12.292 6.399 6.332 1.00 92.94 94 HIS A C 1
ATOM 764 O O . HIS A 1 94 ? -12.415 6.040 5.164 1.00 92.94 94 HIS A O 1
ATOM 770 N N . LEU A 1 95 ? -11.760 5.617 7.273 1.00 94.25 95 LEU A N 1
ATOM 771 C CA . LEU A 1 95 ? -11.231 4.289 7.010 1.00 94.25 95 LEU A CA 1
ATOM 772 C C . LEU A 1 95 ? -12.071 3.194 7.667 1.00 94.25 95 LEU A C 1
ATOM 774 O O . LEU A 1 95 ? -12.693 3.386 8.721 1.00 94.25 95 LEU A O 1
ATOM 778 N N . VAL A 1 96 ? -12.026 2.025 7.038 1.00 95.62 96 VAL A N 1
ATOM 779 C CA . VAL A 1 96 ? -12.534 0.748 7.534 1.00 95.62 96 VAL A CA 1
ATOM 780 C C . VAL A 1 96 ? -11.406 -0.265 7.441 1.00 95.62 96 VAL A C 1
ATOM 782 O O . VAL A 1 96 ? -10.926 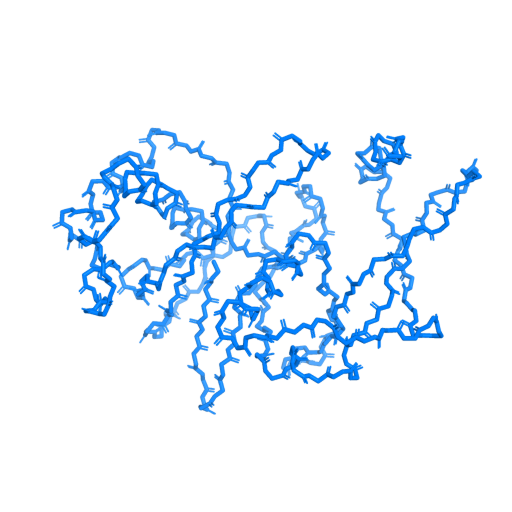-0.568 6.354 1.00 95.62 96 VAL A O 1
ATOM 785 N N . TYR A 1 97 ? -10.958 -0.785 8.577 1.00 96.00 97 TYR A N 1
ATOM 786 C CA . TYR A 1 97 ? -9.895 -1.783 8.609 1.00 96.00 97 TYR A CA 1
ATOM 787 C C . TYR A 1 97 ? -10.421 -3.136 8.121 1.00 96.00 97 TYR A C 1
ATOM 789 O O . TYR A 1 97 ? -11.412 -3.651 8.645 1.00 96.00 97 TYR A O 1
ATOM 797 N N . LEU A 1 98 ? -9.762 -3.704 7.112 1.00 94.56 98 LEU A N 1
ATOM 798 C CA . LEU A 1 98 ? -10.138 -4.980 6.500 1.00 94.56 98 LEU A CA 1
ATOM 799 C C . LEU A 1 98 ? -9.370 -6.159 7.103 1.00 94.56 98 LEU A C 1
ATOM 801 O O . LEU A 1 98 ? -9.897 -7.264 7.152 1.00 94.56 98 LEU A O 1
ATOM 805 N N . GLY A 1 99 ? -8.154 -5.921 7.594 1.00 92.75 99 GLY A N 1
ATOM 806 C CA . GLY A 1 99 ? -7.302 -6.951 8.178 1.00 92.75 99 GLY A CA 1
ATOM 807 C C . GLY A 1 99 ? -5.820 -6.673 7.953 1.00 92.75 99 GLY A C 1
ATOM 808 O O . GLY A 1 99 ? -5.436 -5.663 7.357 1.00 92.75 99 GLY A O 1
ATOM 809 N N . SER A 1 100 ? -4.979 -7.577 8.448 1.00 92.06 100 SER A N 1
ATOM 810 C CA . SER A 1 100 ? -3.537 -7.561 8.202 1.00 92.06 100 SER A CA 1
ATOM 811 C C . SER A 1 100 ? -3.139 -8.736 7.326 1.00 92.06 100 SER A C 1
ATOM 813 O O . SER A 1 100 ? -3.670 -9.833 7.488 1.00 92.06 100 SER A O 1
ATOM 815 N N . LEU A 1 101 ? -2.189 -8.496 6.428 1.00 91.56 101 LEU A N 1
ATOM 816 C CA . LEU A 1 101 ? -1.558 -9.553 5.640 1.00 91.56 101 LEU A CA 1
ATOM 817 C C . LEU A 1 101 ? -0.416 -10.205 6.431 1.00 91.56 101 LEU A C 1
ATOM 819 O O . LEU A 1 101 ? 0.050 -9.619 7.419 1.00 91.56 101 LEU A O 1
ATOM 823 N N . PRO A 1 102 ? 0.069 -11.384 5.997 1.00 86.69 102 PRO A N 1
ATOM 824 C CA . PRO A 1 102 ? 1.327 -11.929 6.482 1.00 86.69 102 PRO A CA 1
ATOM 825 C C . PRO A 1 102 ? 2.455 -10.894 6.419 1.00 86.69 102 PRO A C 1
ATOM 827 O O . PRO A 1 102 ? 2.511 -10.040 5.532 1.00 86.69 102 PRO A O 1
ATOM 830 N N . THR A 1 103 ? 3.358 -10.961 7.394 1.00 86.25 103 THR A N 1
ATOM 831 C CA . THR A 1 103 ? 4.493 -10.044 7.468 1.00 86.25 103 THR A CA 1
ATOM 832 C C . THR A 1 103 ? 5.439 -10.261 6.301 1.00 86.25 103 THR A C 1
ATOM 834 O O . THR A 1 103 ? 5.783 -11.401 5.991 1.00 86.25 103 THR A O 1
ATOM 837 N N . TYR A 1 104 ? 5.933 -9.174 5.717 1.00 82.38 104 TYR A N 1
ATOM 838 C CA . TYR A 1 104 ? 6.927 -9.237 4.655 1.00 82.38 104 TYR A CA 1
ATOM 839 C C . TYR A 1 104 ? 8.304 -8.861 5.203 1.00 82.38 104 TYR A C 1
ATOM 841 O O . TYR A 1 104 ? 8.530 -7.724 5.627 1.00 82.38 104 TYR A O 1
ATOM 849 N N . THR A 1 105 ? 9.229 -9.819 5.218 1.00 79.12 105 THR A N 1
ATOM 850 C CA . THR A 1 105 ? 10.592 -9.594 5.709 1.00 79.12 105 THR A CA 1
ATOM 851 C C . THR A 1 105 ? 11.468 -9.072 4.583 1.00 79.12 105 THR A C 1
ATOM 853 O O . THR A 1 105 ? 11.842 -9.800 3.665 1.00 79.12 105 THR A O 1
ATOM 856 N N . LEU A 1 106 ? 11.870 -7.812 4.706 1.00 70.69 106 LEU A N 1
ATOM 857 C CA . LEU A 1 106 ? 12.965 -7.240 3.942 1.00 70.69 106 LEU A CA 1
ATOM 858 C C . LEU A 1 106 ? 14.269 -7.777 4.522 1.00 70.69 106 LEU A C 1
ATOM 860 O O . LEU A 1 106 ? 14.875 -7.134 5.387 1.00 70.69 106 LEU A O 1
ATOM 864 N N . LYS A 1 107 ? 14.678 -8.966 4.062 1.00 60.72 107 LYS A N 1
ATOM 865 C CA . LYS A 1 107 ? 15.875 -9.668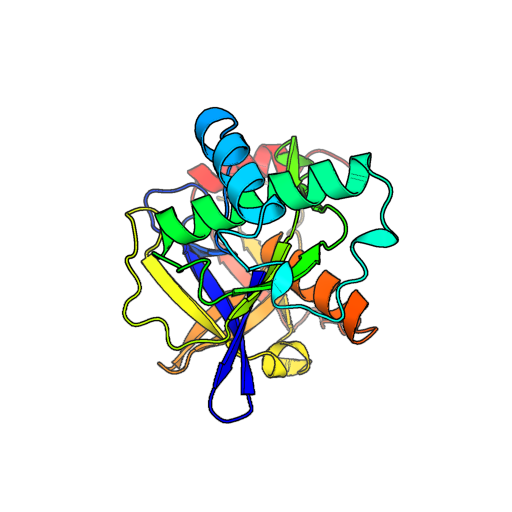 4.557 1.00 60.72 107 LYS A CA 1
ATOM 866 C C . LYS A 1 107 ? 17.076 -8.732 4.635 1.00 60.72 107 LYS A C 1
ATOM 868 O O . LYS A 1 107 ? 17.776 -8.706 5.638 1.00 60.72 107 LYS A O 1
ATOM 873 N N . THR A 1 108 ? 17.231 -7.880 3.634 1.00 60.38 108 THR A N 1
ATOM 874 C CA . THR A 1 108 ? 18.439 -7.081 3.486 1.00 60.38 108 THR A CA 1
ATOM 875 C C . THR A 1 108 ? 18.438 -5.752 4.216 1.00 60.38 108 THR A C 1
ATOM 877 O O . THR A 1 108 ? 19.492 -5.215 4.537 1.00 60.38 108 THR A O 1
ATOM 880 N N . PHE A 1 109 ? 17.258 -5.227 4.537 1.00 60.47 109 PHE A N 1
ATOM 881 C CA . PHE A 1 109 ? 17.152 -4.071 5.423 1.00 60.47 109 PHE A CA 1
ATOM 882 C C . PHE A 1 109 ? 17.010 -4.488 6.890 1.00 60.47 109 PHE A C 1
ATOM 884 O O . PHE A 1 109 ? 16.877 -3.612 7.742 1.00 60.47 109 PHE A O 1
ATOM 891 N N . HIS A 1 110 ? 17.002 -5.797 7.182 1.00 70.44 110 HIS A N 1
ATOM 892 C CA . HIS A 1 110 ? 16.644 -6.366 8.485 1.00 70.44 110 HIS A CA 1
ATOM 893 C C . HIS A 1 110 ? 15.347 -5.757 9.039 1.00 70.44 110 HIS A C 1
ATOM 895 O O . HIS A 1 110 ? 15.220 -5.466 10.228 1.00 70.44 110 HIS A O 1
ATOM 901 N N . ARG A 1 111 ? 14.381 -5.518 8.145 1.00 79.00 111 ARG A N 1
ATOM 902 C CA . ARG A 1 111 ? 13.099 -4.885 8.465 1.00 79.00 111 ARG A CA 1
ATOM 903 C C . ARG A 1 111 ? 11.970 -5.863 8.208 1.00 79.00 111 ARG A C 1
ATOM 905 O O . ARG A 1 111 ? 11.973 -6.587 7.218 1.00 79.00 111 ARG A O 1
ATOM 912 N N . VAL A 1 112 ? 10.979 -5.839 9.086 1.00 85.69 112 VAL A N 1
ATOM 913 C CA . VAL A 1 112 ? 9.737 -6.593 8.919 1.00 85.69 112 VAL A CA 1
ATOM 914 C C . VAL A 1 112 ? 8.623 -5.590 8.671 1.00 85.69 112 VAL A C 1
ATOM 916 O O . VAL A 1 112 ? 8.412 -4.682 9.474 1.00 85.69 112 VAL A O 1
ATOM 919 N N . ILE A 1 113 ? 7.935 -5.733 7.543 1.00 89.81 113 ILE A N 1
ATOM 920 C CA . ILE A 1 113 ? 6.761 -4.933 7.213 1.00 89.81 113 ILE A CA 1
ATOM 921 C C . ILE A 1 113 ? 5.524 -5.659 7.737 1.00 89.81 113 ILE A C 1
ATOM 923 O O . ILE A 1 113 ? 5.348 -6.852 7.493 1.00 89.81 113 ILE A O 1
ATOM 927 N N . PHE A 1 114 ? 4.656 -4.911 8.420 1.00 93.81 114 PHE A N 1
ATOM 928 C CA . PHE A 1 114 ? 3.358 -5.364 8.921 1.00 93.81 114 PHE A CA 1
ATOM 929 C C . PHE A 1 114 ? 2.239 -4.691 8.113 1.00 93.81 114 PHE A C 1
ATOM 931 O O . PHE A 1 114 ? 1.843 -3.565 8.434 1.00 93.81 114 PHE A O 1
ATOM 938 N N . PRO A 1 115 ? 1.730 -5.324 7.042 1.00 94.94 115 PRO A N 1
ATOM 939 C CA . PRO A 1 115 ? 0.788 -4.671 6.146 1.00 94.94 115 PRO A CA 1
ATOM 940 C C . PRO A 1 115 ? -0.599 -4.609 6.787 1.00 94.94 115 PRO A C 1
ATOM 942 O O . PRO A 1 115 ? -1.163 -5.625 7.191 1.00 94.94 115 PRO A O 1
ATOM 945 N N . SER A 1 116 ? -1.158 -3.403 6.865 1.00 96.50 116 SER A N 1
ATOM 946 C CA . SER A 1 116 ? -2.537 -3.164 7.303 1.00 96.50 116 SER A CA 1
ATOM 947 C C . SER A 1 116 ? -3.381 -2.722 6.114 1.00 96.50 116 SER A C 1
ATOM 949 O O . SER A 1 116 ? -3.041 -1.742 5.444 1.00 96.50 116 SER A O 1
ATOM 951 N N . VAL A 1 117 ? -4.465 -3.443 5.840 1.00 97.1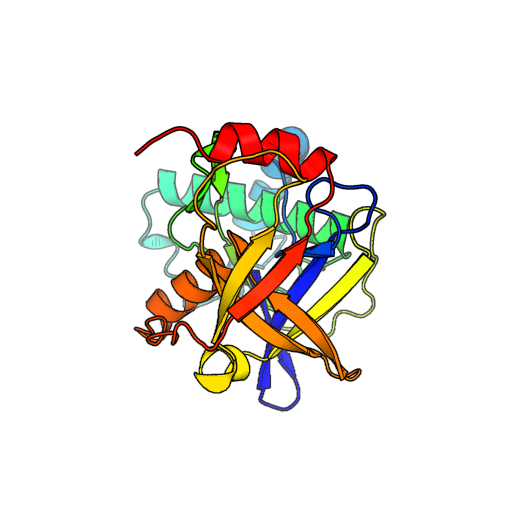2 117 VAL A N 1
ATOM 952 C CA . VAL A 1 117 ? -5.366 -3.187 4.713 1.00 97.12 117 VAL A CA 1
ATOM 953 C C . VAL A 1 117 ? -6.580 -2.415 5.207 1.00 97.12 117 VAL A C 1
ATOM 955 O O . VAL A 1 117 ? -7.233 -2.820 6.170 1.00 97.12 117 VAL A O 1
ATOM 958 N N . CYS A 1 118 ? -6.884 -1.298 4.550 1.00 96.38 118 CYS A N 1
ATOM 959 C CA . CYS A 1 118 ? -8.013 -0.442 4.894 1.00 96.38 118 CYS A CA 1
ATOM 960 C C . CYS A 1 118 ? -8.790 -0.065 3.637 1.00 96.38 118 CYS A C 1
ATOM 962 O O . CYS A 1 118 ? -8.190 0.265 2.619 1.00 96.38 118 CYS A O 1
ATOM 964 N N . PHE A 1 119 ? -10.113 -0.039 3.742 1.00 96.25 119 PHE A N 1
ATOM 965 C CA . PHE A 1 119 ? -10.987 0.566 2.751 1.00 96.25 119 PHE A CA 1
ATOM 966 C C . PHE A 1 119 ? -11.265 2.030 3.113 1.00 96.25 119 PHE A C 1
ATOM 968 O O . PHE A 1 119 ? -11.557 2.336 4.271 1.00 96.25 119 PHE A O 1
ATOM 975 N N . VAL A 1 120 ? -11.175 2.931 2.140 1.00 94.81 120 VAL A N 1
ATOM 976 C CA . VAL A 1 120 ? -11.472 4.360 2.284 1.00 94.81 120 VAL A CA 1
ATOM 977 C C . VAL A 1 120 ? -12.939 4.580 1.914 1.00 94.81 120 VAL A C 1
ATOM 979 O O . VAL A 1 120 ? -13.321 4.428 0.760 1.00 94.81 120 VAL A O 1
ATOM 982 N N . THR A 1 121 ? -13.781 4.911 2.895 1.00 89.12 121 THR A N 1
ATOM 983 C CA . THR A 1 121 ? -15.247 4.999 2.725 1.00 89.12 121 THR A CA 1
ATOM 984 C C . THR A 1 121 ? -15.777 6.400 2.449 1.00 89.12 121 THR A C 1
ATOM 986 O O . THR A 1 121 ? -16.967 6.560 2.203 1.00 89.12 121 THR A O 1
ATOM 989 N N . GLY A 1 122 ? -14.947 7.430 2.599 1.00 74.81 122 GLY A N 1
ATOM 990 C CA . GLY A 1 122 ? -15.369 8.824 2.488 1.00 74.81 122 GLY A CA 1
ATOM 991 C C . GLY A 1 122 ? -14.513 9.594 1.498 1.00 74.81 122 GLY A C 1
ATOM 992 O O . GLY A 1 122 ? -13.352 9.255 1.278 1.00 74.81 122 GLY A O 1
ATOM 993 N N . GLN A 1 123 ? -15.073 10.668 0.947 1.00 69.38 123 GLN A N 1
ATOM 994 C CA . GLN A 1 123 ? -14.287 11.630 0.185 1.00 69.38 123 GLN A CA 1
ATOM 995 C C . GLN A 1 123 ? -13.282 12.302 1.124 1.00 69.38 123 GLN A C 1
ATOM 997 O O . GLN A 1 123 ? -13.640 12.977 2.094 1.00 69.38 123 GLN A O 1
ATOM 1002 N N . GLN A 1 124 ? -11.999 12.097 0.848 1.00 71.75 124 GLN A N 1
ATOM 1003 C CA . GLN A 1 124 ? -10.942 12.830 1.521 1.00 71.75 124 GLN A CA 1
ATOM 1004 C C . GLN A 1 124 ? -10.980 14.276 1.016 1.00 71.75 124 GLN A C 1
ATOM 1006 O O . GLN A 1 124 ? -10.599 14.552 -0.116 1.00 71.75 124 GLN A O 1
ATOM 1011 N N . ALA A 1 125 ? -11.433 15.203 1.865 1.00 62.97 125 ALA A N 1
ATOM 1012 C CA . ALA A 1 125 ? -11.629 16.601 1.474 1.00 62.97 125 ALA A CA 1
ATOM 1013 C C . ALA A 1 125 ? -10.345 17.270 0.954 1.00 62.97 125 ALA A C 1
ATOM 1015 O O . ALA A 1 125 ? -10.404 18.139 0.087 1.00 62.97 125 ALA A O 1
ATOM 1016 N N . ARG A 1 126 ? -9.178 16.886 1.493 1.00 76.56 126 ARG A N 1
ATOM 1017 C CA . ARG A 1 126 ? -7.870 17.350 1.020 1.00 76.56 126 ARG A CA 1
ATOM 1018 C C . ARG A 1 126 ? -6.758 16.416 1.489 1.00 76.56 126 ARG A C 1
ATOM 1020 O O . ARG A 1 126 ? -6.700 16.081 2.672 1.00 76.56 126 ARG A O 1
ATOM 1027 N N . TYR A 1 127 ? -5.858 16.048 0.584 1.00 87.75 127 TYR A N 1
ATOM 1028 C CA . TYR A 1 127 ? -4.576 15.448 0.954 1.00 87.75 127 TYR A CA 1
ATOM 1029 C C . TYR A 1 127 ? -3.576 16.545 1.319 1.00 87.75 127 TYR A C 1
ATOM 1031 O O . TYR A 1 127 ? -3.556 17.618 0.708 1.00 87.75 127 TYR A O 1
ATOM 1039 N N . ARG A 1 128 ? -2.765 16.290 2.343 1.00 89.81 128 ARG A N 1
ATOM 1040 C CA . ARG A 1 128 ? -1.672 17.168 2.773 1.00 89.81 128 ARG A CA 1
ATOM 1041 C C . ARG A 1 128 ? -0.389 16.365 2.695 1.00 89.81 128 ARG A C 1
ATOM 1043 O O . ARG A 1 128 ? -0.128 15.565 3.582 1.00 89.81 128 ARG A O 1
ATOM 1050 N N . LEU A 1 129 ? 0.340 16.555 1.603 1.00 93.25 129 LEU A N 1
ATOM 1051 C CA . LEU A 1 129 ? 1.598 15.860 1.367 1.00 93.25 129 LEU A CA 1
ATOM 1052 C C . LEU A 1 129 ? 2.695 16.516 2.201 1.00 93.25 129 LEU A C 1
ATOM 1054 O O . LEU A 1 129 ? 2.818 17.745 2.192 1.00 93.25 129 LEU A O 1
ATOM 1058 N N . ASN A 1 130 ? 3.461 15.712 2.928 1.00 92.12 130 ASN A N 1
ATOM 1059 C CA . ASN A 1 130 ? 4.679 16.182 3.578 1.00 92.12 130 ASN A CA 1
ATOM 1060 C C . ASN A 1 130 ? 5.876 16.136 2.607 1.00 92.12 130 ASN A C 1
ATOM 1062 O O . ASN A 1 130 ? 5.745 15.778 1.439 1.00 92.12 130 ASN A O 1
ATOM 1066 N N . GLU A 1 131 ? 7.068 16.486 3.093 1.00 89.56 131 GLU A N 1
ATOM 1067 C CA . GLU A 1 131 ? 8.276 16.511 2.259 1.00 89.56 131 GLU A CA 1
ATOM 1068 C C . GLU A 1 131 ? 8.745 15.131 1.769 1.00 89.56 131 GLU A C 1
ATOM 1070 O O . GLU A 1 131 ? 9.574 15.059 0.858 1.00 89.56 131 GLU A O 1
ATOM 1075 N N . GLU A 1 132 ? 8.247 14.039 2.352 1.00 89.38 132 GLU A N 1
ATOM 1076 C CA . GLU A 1 132 ? 8.588 12.669 1.958 1.00 89.38 132 GLU A CA 1
ATOM 1077 C C . GLU A 1 132 ? 7.801 12.197 0.730 1.00 89.38 132 GLU A C 1
ATOM 1079 O O . GLU A 1 132 ? 8.233 11.269 0.039 1.00 89.38 132 GLU A O 1
ATOM 1084 N N . VAL A 1 133 ? 6.685 12.862 0.416 1.00 92.00 133 VAL A N 1
ATOM 1085 C CA . VAL A 1 133 ? 5.764 12.473 -0.654 1.00 92.00 133 VAL A CA 1
ATOM 1086 C C . VAL A 1 133 ? 5.775 13.505 -1.778 1.00 92.00 133 VAL A C 1
ATOM 1088 O O . VAL A 1 133 ? 5.390 14.653 -1.589 1.00 92.00 133 VAL A O 1
ATOM 1091 N N . ASP A 1 134 ? 6.169 13.078 -2.979 1.00 92.12 134 ASP A N 1
ATOM 1092 C CA . ASP A 1 134 ? 6.071 13.913 -4.185 1.00 92.12 134 ASP A CA 1
ATOM 1093 C C . ASP A 1 134 ? 4.613 14.053 -4.638 1.00 92.12 134 ASP A C 1
ATOM 1095 O O . ASP A 1 134 ? 4.108 15.152 -4.857 1.00 92.12 134 ASP A O 1
ATOM 1099 N N . ARG A 1 135 ? 3.914 12.919 -4.767 1.00 92.44 135 ARG A N 1
ATOM 1100 C CA . ARG A 1 135 ? 2.506 12.872 -5.175 1.00 92.44 135 ARG A CA 1
ATOM 1101 C C . ARG A 1 135 ? 1.829 11.582 -4.735 1.00 92.44 135 ARG A C 1
ATOM 1103 O O . ARG A 1 135 ? 2.490 10.582 -4.458 1.00 92.44 135 ARG A O 1
ATOM 1110 N N . ILE A 1 136 ? 0.502 11.598 -4.743 1.00 93.75 136 ILE A N 1
ATOM 1111 C CA . ILE A 1 136 ? -0.322 10.391 -4.632 1.00 93.75 136 ILE A CA 1
ATOM 1112 C C . ILE A 1 136 ? -0.489 9.784 -6.024 1.00 93.75 136 ILE A C 1
ATOM 1114 O O . ILE A 1 136 ? -0.654 10.511 -7.002 1.00 93.75 136 ILE A O 1
ATOM 1118 N N . VAL A 1 137 ? -0.440 8.458 -6.102 1.00 95.19 137 VAL A N 1
ATOM 1119 C CA . VAL A 1 137 ? -0.633 7.690 -7.333 1.00 95.19 137 VAL A CA 1
ATOM 1120 C C . VAL A 1 137 ? -1.707 6.643 -7.081 1.00 95.19 137 VAL A C 1
ATOM 1122 O O . VAL A 1 137 ? -1.572 5.808 -6.187 1.00 95.19 137 VAL A O 1
ATOM 1125 N N . ASN A 1 138 ? -2.774 6.677 -7.873 1.00 95.00 138 ASN A N 1
ATOM 1126 C CA . ASN A 1 138 ? -3.849 5.697 -7.793 1.00 95.00 138 ASN A CA 1
ATOM 1127 C C . ASN A 1 138 ? -3.587 4.599 -8.825 1.00 95.00 138 ASN A C 1
ATOM 1129 O O . ASN A 1 138 ? -3.578 4.864 -10.024 1.00 95.00 138 ASN A O 1
ATOM 1133 N N . LEU A 1 139 ? -3.358 3.375 -8.357 1.00 96.31 139 LEU A N 1
ATOM 1134 C CA . LEU A 1 139 ? -3.199 2.195 -9.203 1.00 96.31 139 LEU A CA 1
ATOM 1135 C C . LEU A 1 139 ? -4.563 1.508 -9.347 1.00 96.31 139 LEU A C 1
ATOM 1137 O O . LEU A 1 139 ? -5.057 0.980 -8.345 1.00 96.31 139 LEU A O 1
ATOM 1141 N N . PRO A 1 140 ? -5.179 1.485 -10.544 1.00 95.69 140 PRO A N 1
ATOM 1142 C CA . PRO A 1 140 ? -6.419 0.747 -10.749 1.00 95.69 140 PRO A CA 1
ATOM 1143 C C . PRO A 1 140 ? -6.194 -0.745 -10.496 1.00 95.69 140 PRO A C 1
ATOM 1145 O O . PRO A 1 140 ? -5.266 -1.339 -11.038 1.00 95.69 140 PRO A O 1
ATOM 1148 N N . LEU A 1 141 ? -7.065 -1.368 -9.705 1.00 95.88 141 LEU A N 1
ATOM 1149 C CA . LEU A 1 141 ? -6.955 -2.782 -9.339 1.00 95.88 141 LEU A CA 1
ATOM 1150 C C . LEU A 1 141 ? -6.985 -3.702 -10.572 1.00 95.88 141 LEU A C 1
ATOM 1152 O O . LEU A 1 141 ? -6.315 -4.728 -10.594 1.00 95.88 141 LEU A O 1
ATOM 1156 N N . THR A 1 142 ? -7.723 -3.314 -11.616 1.00 95.25 142 THR A N 1
ATOM 1157 C CA . THR A 1 142 ? -7.839 -4.074 -12.871 1.00 95.25 142 THR A CA 1
ATOM 1158 C C . THR A 1 142 ? -6.504 -4.250 -13.589 1.00 95.25 142 THR A C 1
ATOM 1160 O O . THR A 1 142 ? -6.301 -5.271 -14.231 1.00 95.25 142 THR A O 1
ATOM 1163 N N . ILE A 1 143 ? -5.575 -3.297 -13.446 1.00 95.94 143 ILE A N 1
ATOM 1164 C CA . ILE A 1 143 ? -4.229 -3.383 -14.031 1.00 95.94 143 ILE A CA 1
ATOM 1165 C C . ILE A 1 143 ? -3.464 -4.584 -13.473 1.00 95.94 143 ILE A C 1
ATOM 1167 O O . ILE A 1 143 ? -2.698 -5.211 -14.200 1.00 95.94 143 ILE A O 1
ATOM 1171 N N . CYS A 1 144 ? -3.690 -4.934 -12.204 1.00 96.31 144 CYS A N 1
ATOM 1172 C CA . CYS A 1 144 ? -3.043 -6.079 -11.572 1.00 96.31 144 CYS A CA 1
ATOM 1173 C C . CYS A 1 144 ? -3.550 -7.431 -12.092 1.00 96.31 144 CYS A C 1
ATOM 1175 O O . CYS A 1 144 ? -2.912 -8.438 -11.837 1.00 96.31 144 CYS A O 1
ATOM 1177 N N . PHE A 1 145 ? -4.682 -7.480 -12.795 1.00 96.38 145 PHE A N 1
ATOM 1178 C CA . PHE A 1 145 ? -5.216 -8.726 -13.361 1.00 96.38 145 PHE A CA 1
ATOM 1179 C C . PHE A 1 145 ? -4.907 -8.891 -14.848 1.00 96.38 145 PHE A C 1
ATOM 1181 O O . PHE A 1 145 ? -5.282 -9.894 -15.449 1.00 96.38 145 PHE A O 1
ATOM 1188 N N . ASP A 1 146 ? -4.237 -7.912 -15.443 1.00 95.94 146 ASP A N 1
ATOM 1189 C CA . ASP A 1 146 ? -3.896 -7.909 -16.854 1.00 95.94 146 ASP A CA 1
ATOM 1190 C C . ASP A 1 146 ? -2.414 -8.269 -17.031 1.00 95.94 146 ASP A C 1
ATOM 1192 O O . ASP A 1 146 ? -1.506 -7.518 -16.657 1.00 95.94 146 ASP A O 1
ATOM 1196 N N . GLU A 1 147 ? -2.174 -9.445 -17.614 1.00 95.31 147 GLU A N 1
ATOM 1197 C CA . GLU A 1 147 ? -0.844 -10.000 -17.875 1.00 95.31 147 GLU A CA 1
ATOM 1198 C C . GLU A 1 147 ? 0.028 -9.087 -18.754 1.00 95.31 147 GLU A C 1
ATOM 1200 O O . GLU A 1 147 ? 1.261 -9.082 -18.636 1.00 95.31 147 GLU A O 1
ATOM 1205 N N . TYR A 1 148 ? -0.585 -8.227 -19.578 1.00 95.12 148 TYR A N 1
ATOM 1206 C CA . TYR A 1 148 ? 0.136 -7.269 -20.411 1.00 95.12 148 TYR A CA 1
ATOM 1207 C C . TYR A 1 148 ? 0.817 -6.161 -19.602 1.00 95.12 148 TYR A C 1
ATOM 1209 O O . TYR A 1 148 ? 1.752 -5.543 -20.115 1.00 95.12 148 TYR A O 1
ATOM 1217 N N . ASN A 1 149 ? 0.511 -6.011 -18.315 1.00 96.50 149 ASN A N 1
ATOM 1218 C CA . ASN A 1 149 ? 1.161 -5.024 -17.451 1.00 96.50 149 ASN A CA 1
ATOM 1219 C C . ASN A 1 149 ? 2.380 -5.566 -16.687 1.00 96.50 149 ASN A C 1
ATOM 1221 O O . ASN A 1 149 ? 3.091 -4.784 -16.061 1.00 96.50 149 ASN A O 1
ATOM 1225 N N . TYR A 1 150 ? 2.665 -6.872 -16.743 1.00 96.81 150 TYR A N 1
ATOM 1226 C CA . TYR A 1 150 ? 3.783 -7.487 -16.012 1.00 96.81 150 TYR A CA 1
ATOM 1227 C C . TYR A 1 150 ? 5.093 -7.490 -16.807 1.00 96.81 150 TYR A C 1
ATOM 1229 O O . TYR A 1 150 ? 5.108 -7.948 -17.945 1.00 96.81 150 TYR A O 1
ATOM 1237 N N . PHE A 1 151 ? 6.194 -7.023 -16.218 1.00 96.19 151 PHE A N 1
ATOM 1238 C CA . PHE A 1 151 ? 7.512 -6.933 -16.863 1.00 96.19 151 PHE A CA 1
ATOM 1239 C C . PHE A 1 151 ? 8.632 -7.436 -15.941 1.00 96.19 151 PHE A C 1
ATOM 1241 O O . PHE A 1 151 ? 8.479 -7.501 -14.722 1.00 96.19 151 PHE A O 1
ATOM 1248 N N . GLN A 1 152 ? 9.775 -7.775 -16.537 1.00 93.56 152 GLN A N 1
ATOM 1249 C CA . GLN A 1 152 ? 11.038 -8.011 -15.842 1.00 93.56 152 GLN A CA 1
ATOM 1250 C C . GLN A 1 152 ? 11.784 -6.680 -15.682 1.00 93.56 152 GLN A C 1
ATOM 1252 O O . GLN A 1 152 ? 12.242 -6.083 -16.655 1.00 93.56 152 GLN A O 1
ATOM 1257 N N . LEU A 1 153 ? 11.933 -6.203 -14.454 1.00 91.44 153 L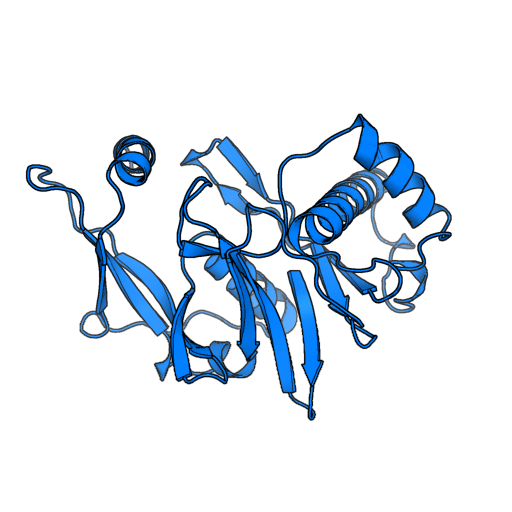EU A N 1
ATOM 1258 C CA . LEU A 1 153 ? 12.745 -5.044 -14.121 1.00 91.44 153 LEU A CA 1
ATOM 1259 C C . LEU A 1 153 ? 14.213 -5.448 -13.995 1.00 91.44 153 LEU A C 1
ATOM 1261 O O . LEU A 1 153 ? 14.583 -6.211 -13.106 1.00 91.44 153 LEU A O 1
ATOM 1265 N N . ILE A 1 154 ? 15.038 -4.874 -14.858 1.00 88.69 154 ILE A N 1
ATOM 1266 C CA . ILE A 1 154 ? 16.491 -4.978 -14.844 1.00 88.69 154 ILE A CA 1
ATOM 1267 C C . ILE A 1 154 ? 17.057 -3.765 -14.107 1.00 88.69 154 ILE A C 1
ATOM 1269 O O . ILE A 1 154 ? 16.865 -2.622 -14.535 1.00 88.69 154 ILE A O 1
ATOM 1273 N N . ILE A 1 155 ? 17.775 -4.016 -13.014 1.00 81.81 155 ILE A N 1
ATOM 1274 C CA . ILE A 1 155 ? 18.493 -2.975 -12.278 1.00 81.81 155 ILE A CA 1
ATOM 1275 C C . ILE A 1 155 ? 19.890 -2.822 -12.874 1.00 81.81 155 ILE A C 1
ATOM 1277 O O . ILE A 1 155 ? 20.705 -3.741 -12.821 1.00 81.81 155 ILE A O 1
ATOM 1281 N N . GLU A 1 156 ? 20.178 -1.650 -13.436 1.00 74.31 156 GLU A N 1
ATOM 1282 C CA . GLU A 1 156 ? 21.518 -1.344 -13.940 1.00 74.31 156 GLU A CA 1
ATOM 1283 C C . GLU A 1 156 ? 22.384 -0.781 -12.810 1.00 74.31 156 GLU A C 1
ATOM 1285 O O . GLU A 1 156 ? 22.119 0.301 -12.276 1.00 74.31 156 GLU A O 1
ATOM 1290 N N . MET A 1 157 ? 23.424 -1.534 -12.449 1.00 64.88 157 MET A N 1
ATOM 1291 C CA . MET A 1 157 ? 24.444 -1.096 -11.502 1.00 64.88 157 MET A CA 1
ATOM 1292 C C . MET A 1 157 ? 25.439 -0.139 -12.189 1.00 64.88 157 MET A C 1
ATOM 1294 O O . MET A 1 157 ? 25.679 -0.260 -13.394 1.00 64.88 157 MET A O 1
ATOM 1298 N N . PRO A 1 158 ? 26.043 0.817 -11.457 1.00 60.78 158 PRO A N 1
ATOM 1299 C CA . PRO A 1 158 ? 27.084 1.685 -12.000 1.00 60.78 158 PRO A CA 1
ATOM 1300 C C . PRO A 1 158 ? 28.252 0.878 -12.595 1.00 60.78 158 PRO A C 1
ATOM 1302 O O . PRO A 1 158 ? 28.630 -0.171 -12.067 1.00 60.78 158 PRO A O 1
ATOM 1305 N N . ALA A 1 159 ? 28.823 1.381 -13.695 1.00 54.19 159 ALA A N 1
ATOM 1306 C CA . ALA A 1 159 ? 29.825 0.685 -14.503 1.00 54.19 159 ALA A CA 1
ATOM 1307 C C . ALA A 1 159 ? 31.020 0.167 -13.674 1.00 54.19 159 ALA A C 1
ATOM 1309 O O . ALA A 1 159 ? 31.645 0.930 -12.939 1.00 54.19 159 ALA A O 1
ATOM 1310 N N . GLY A 1 160 ? 31.352 -1.123 -13.834 1.00 56.69 160 GLY A N 1
ATOM 1311 C CA . GLY A 1 160 ? 32.500 -1.781 -13.187 1.00 56.69 160 GLY A CA 1
ATOM 1312 C C . GLY A 1 160 ? 32.165 -2.979 -12.287 1.00 56.69 160 GLY A C 1
ATOM 1313 O O . GLY A 1 160 ? 33.082 -3.586 -11.742 1.00 56.69 160 GLY A O 1
ATOM 1314 N N . SER A 1 161 ? 30.888 -3.341 -12.136 1.00 54.47 161 SER A N 1
ATOM 1315 C CA . SER A 1 161 ? 30.440 -4.501 -11.350 1.00 54.47 161 SER A CA 1
ATOM 1316 C C . SER A 1 161 ? 30.161 -5.715 -12.264 1.00 54.47 161 SER A C 1
ATOM 1318 O O . SER A 1 161 ? 29.270 -5.640 -13.109 1.00 54.47 161 SER A O 1
ATOM 1320 N N . PRO A 1 162 ? 30.920 -6.826 -12.153 1.00 50.19 162 PRO A N 1
ATOM 1321 C CA . PRO A 1 162 ? 30.759 -8.023 -12.985 1.00 50.19 162 PRO A CA 1
ATOM 1322 C C . PRO A 1 162 ? 29.721 -8.996 -12.399 1.00 50.19 162 PRO A C 1
ATOM 1324 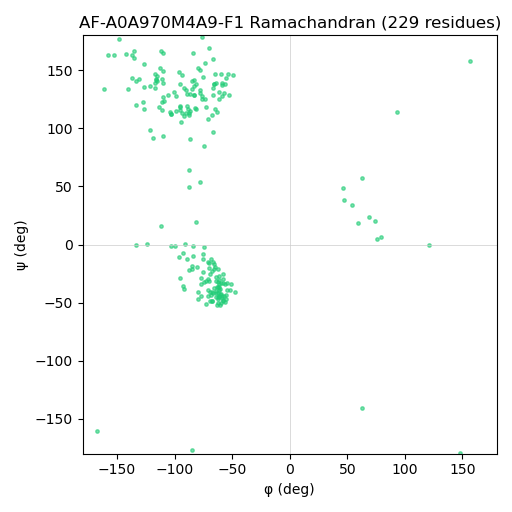O O . PRO A 1 162 ? 30.002 -10.181 -12.233 1.00 50.19 162 PRO A O 1
ATOM 1327 N N . GLU A 1 163 ? 28.534 -8.505 -12.049 1.00 55.94 163 GLU A N 1
ATOM 1328 C CA . GLU A 1 163 ? 27.494 -9.326 -11.420 1.00 55.94 163 GLU A CA 1
ATOM 1329 C C . GLU A 1 163 ? 26.308 -9.580 -12.359 1.00 55.94 163 GLU A C 1
ATOM 1331 O O . GLU A 1 163 ? 26.036 -8.767 -13.249 1.00 55.94 163 GLU A O 1
ATOM 1336 N N . PRO A 1 164 ? 25.626 -10.736 -12.220 1.00 54.94 164 PRO A N 1
ATOM 1337 C CA . PRO A 1 164 ? 24.470 -11.064 -13.040 1.00 54.94 164 PRO A CA 1
ATOM 1338 C C . PRO A 1 164 ? 23.412 -9.967 -12.929 1.00 54.94 164 PRO A C 1
ATOM 1340 O O . PRO A 1 164 ? 23.125 -9.455 -11.850 1.00 54.94 164 PRO A O 1
ATOM 1343 N N . VAL A 1 165 ? 22.818 -9.623 -14.070 1.00 64.19 165 VAL A N 1
ATOM 1344 C CA . VAL A 1 165 ? 21.701 -8.687 -14.137 1.00 64.19 165 VAL A CA 1
ATOM 1345 C C . VAL A 1 165 ? 20.499 -9.330 -13.447 1.00 64.19 165 VAL A C 1
ATOM 1347 O O . VAL A 1 165 ? 19.801 -10.149 -14.046 1.00 64.19 165 VAL A O 1
ATOM 1350 N N . GLU A 1 166 ? 20.282 -8.999 -12.176 1.00 73.44 166 GLU A N 1
ATOM 1351 C CA . GLU A 1 166 ? 19.135 -9.497 -11.425 1.00 73.44 166 GLU A CA 1
ATOM 1352 C C . GLU A 1 166 ? 17.844 -8.920 -12.023 1.00 73.44 166 GLU A C 1
ATOM 1354 O O . GLU A 1 166 ? 17.724 -7.714 -12.272 1.00 73.44 166 GLU A O 1
ATOM 1359 N N . LYS A 1 167 ? 16.894 -9.815 -12.305 1.00 84.88 167 LYS A N 1
ATOM 1360 C CA . LYS A 1 167 ? 15.585 -9.483 -12.864 1.00 84.88 167 LYS A CA 1
ATOM 1361 C C . LYS A 1 167 ? 14.536 -9.606 -11.770 1.00 84.88 167 LYS A C 1
ATOM 1363 O O . LYS A 1 167 ? 14.439 -10.642 -11.116 1.00 84.88 167 LYS A O 1
ATOM 1368 N N . PHE A 1 168 ? 13.730 -8.566 -11.604 1.00 89.12 168 PHE A N 1
ATOM 1369 C CA . PHE A 1 168 ? 12.643 -8.542 -10.631 1.00 89.12 168 PHE A CA 1
ATOM 1370 C C . PHE A 1 168 ? 11.301 -8.402 -11.341 1.00 89.12 168 PHE A C 1
ATOM 1372 O O . PHE A 1 168 ? 11.189 -7.565 -12.232 1.00 89.12 168 PHE A O 1
ATOM 1379 N N . PRO A 1 169 ? 10.244 -9.114 -10.929 1.00 93.62 169 PRO A N 1
ATOM 1380 C CA . PRO A 1 169 ? 8.919 -8.849 -11.466 1.00 93.62 169 PRO A CA 1
ATOM 1381 C C . PRO A 1 169 ? 8.464 -7.432 -11.090 1.00 93.62 169 PRO A C 1
ATOM 1383 O O . PRO A 1 169 ? 8.659 -6.964 -9.961 1.00 93.62 169 PRO A O 1
ATOM 1386 N N . CYS A 1 170 ? 7.840 -6.745 -12.039 1.00 95.62 170 CYS A N 1
ATOM 1387 C CA . CYS A 1 170 ? 7.219 -5.448 -11.826 1.00 95.62 170 CYS A CA 1
ATOM 1388 C C . CYS A 1 170 ? 5.911 -5.312 -12.613 1.00 95.62 170 CYS A C 1
ATOM 1390 O O . CYS A 1 170 ? 5.630 -6.076 -13.535 1.00 95.62 170 CYS A O 1
ATOM 1392 N N . LEU A 1 171 ? 5.117 -4.317 -12.225 1.00 96.62 171 LEU A N 1
ATOM 1393 C CA . LEU A 1 171 ? 3.925 -3.866 -12.936 1.00 96.62 171 LEU A CA 1
ATOM 1394 C C . LEU A 1 171 ? 4.193 -2.486 -13.539 1.00 96.62 171 LEU A C 1
ATOM 1396 O O . LEU A 1 171 ? 4.585 -1.562 -12.820 1.00 96.62 171 LEU A O 1
ATOM 1400 N N . LEU A 1 172 ? 3.953 -2.349 -14.840 1.00 95.88 172 LEU A N 1
ATOM 1401 C CA . LEU A 1 172 ? 3.975 -1.082 -15.560 1.00 95.88 172 LEU A CA 1
ATOM 1402 C C . LEU A 1 172 ? 2.544 -0.591 -15.758 1.00 95.88 172 LEU A C 1
ATOM 1404 O O . LEU A 1 172 ? 1.688 -1.349 -16.205 1.00 95.88 172 LEU A O 1
ATOM 1408 N N . PHE A 1 173 ? 2.271 0.671 -15.442 1.00 95.56 173 PHE A N 1
ATOM 1409 C CA . PHE A 1 173 ? 0.943 1.244 -15.645 1.00 95.56 173 PHE A CA 1
ATOM 1410 C C . PHE A 1 173 ? 0.997 2.747 -15.859 1.00 95.56 173 PHE A C 1
ATOM 1412 O O . PHE A 1 173 ? 1.985 3.394 -15.525 1.00 95.56 173 PHE A O 1
ATOM 1419 N N . LYS A 1 174 ? -0.087 3.312 -16.390 1.00 92.94 174 LYS A N 1
ATOM 1420 C CA . LYS A 1 174 ? -0.261 4.760 -16.507 1.00 92.94 174 LYS A CA 1
ATOM 1421 C C . LYS A 1 174 ? -1.334 5.231 -15.542 1.00 92.94 174 LYS A C 1
ATOM 1423 O O . LYS A 1 174 ? -2.351 4.558 -15.378 1.00 92.94 174 LYS A O 1
ATOM 1428 N N . ASP A 1 175 ? -1.094 6.365 -14.896 1.00 85.88 175 ASP A N 1
ATOM 1429 C CA . ASP A 1 175 ? -2.135 7.039 -14.125 1.00 85.88 175 ASP A CA 1
ATOM 1430 C C . ASP A 1 175 ? -3.129 7.772 -15.043 1.00 85.88 175 ASP A C 1
ATOM 1432 O O . ASP A 1 175 ? -2.991 7.789 -16.268 1.00 85.88 175 ASP A O 1
ATOM 1436 N N . GLU A 1 176 ? -4.147 8.394 -14.449 1.00 80.56 176 GLU A N 1
ATOM 1437 C CA . GLU A 1 176 ? -5.179 9.141 -15.181 1.00 80.56 176 GLU A CA 1
ATOM 1438 C C . GLU A 1 176 ? -4.623 10.342 -15.962 1.00 80.56 176 GLU A C 1
ATOM 1440 O O . GLU A 1 176 ? -5.236 10.785 -16.930 1.00 80.56 176 GLU A O 1
ATOM 1445 N N . SER A 1 177 ? -3.445 10.849 -15.583 1.00 84.94 177 SER A N 1
ATOM 1446 C CA . SER A 1 177 ? -2.742 11.910 -16.316 1.00 84.94 177 SER A CA 1
ATOM 1447 C C . SER A 1 177 ? -1.894 11.364 -17.472 1.00 84.94 177 SER A C 1
ATOM 1449 O O . SER A 1 177 ? -1.251 12.134 -18.184 1.00 84.94 177 SER A O 1
ATOM 1451 N N . GLY A 1 178 ? -1.868 10.042 -17.666 1.00 87.50 178 GLY A N 1
ATOM 1452 C CA . GLY A 1 178 ? -1.064 9.363 -18.676 1.00 87.50 178 GLY A CA 1
ATOM 1453 C C . GLY A 1 178 ? 0.406 9.181 -18.290 1.00 87.50 178 GLY A C 1
ATOM 1454 O O . GLY A 1 178 ? 1.187 8.727 -19.129 1.00 87.50 178 GLY A O 1
ATOM 1455 N N . TYR A 1 179 ? 0.798 9.516 -17.055 1.00 89.56 179 TYR A N 1
ATOM 1456 C CA . TYR A 1 179 ? 2.175 9.358 -16.596 1.00 89.56 179 TYR A CA 1
ATOM 1457 C C . TYR A 1 179 ? 2.452 7.895 -16.250 1.00 89.56 179 TYR A C 1
ATOM 1459 O O . TYR A 1 179 ? 1.663 7.247 -15.561 1.00 89.56 179 TYR A O 1
ATOM 1467 N N . GLU A 1 180 ? 3.577 7.376 -16.734 1.00 92.56 180 GLU A N 1
ATOM 1468 C CA . GLU A 1 180 ? 3.959 5.979 -16.555 1.00 92.56 180 GLU A CA 1
ATOM 1469 C C . GLU A 1 180 ? 4.641 5.737 -15.205 1.00 92.56 180 GLU A C 1
ATOM 1471 O O . GLU A 1 180 ? 5.520 6.480 -14.765 1.00 92.56 180 GLU A O 1
ATOM 1476 N N . HIS A 1 181 ? 4.245 4.652 -14.553 1.00 94.56 181 HIS A N 1
ATOM 1477 C CA . HIS A 1 181 ? 4.715 4.247 -13.244 1.00 94.56 181 HIS A CA 1
ATOM 1478 C C . HIS A 1 181 ? 5.138 2.784 -13.246 1.00 94.56 181 HIS A C 1
ATOM 1480 O O . HIS A 1 181 ? 4.488 1.928 -13.841 1.00 94.56 181 HIS A O 1
ATOM 1486 N N . ILE A 1 182 ? 6.205 2.501 -12.499 1.00 95.06 182 ILE A N 1
ATOM 1487 C CA . ILE A 1 182 ? 6.705 1.148 -12.258 1.00 95.06 182 ILE A CA 1
ATOM 1488 C C . ILE A 1 182 ? 6.449 0.804 -10.792 1.00 95.06 182 ILE A C 1
ATOM 1490 O O . ILE A 1 182 ? 7.024 1.424 -9.891 1.00 95.06 182 ILE A O 1
ATOM 1494 N N . LEU A 1 183 ? 5.611 -0.202 -10.551 1.00 95.94 183 LEU A N 1
ATOM 1495 C CA . LEU A 1 183 ? 5.422 -0.821 -9.245 1.00 95.94 183 LEU A CA 1
ATOM 1496 C C . LEU A 1 183 ? 6.311 -2.064 -9.149 1.00 95.94 183 LEU A C 1
ATOM 1498 O O . LEU A 1 183 ? 6.143 -3.014 -9.906 1.00 95.94 183 LEU A O 1
ATOM 1502 N N . TRP A 1 184 ? 7.244 -2.076 -8.203 1.00 94.06 184 TRP A N 1
ATOM 1503 C CA . TRP A 1 184 ? 8.223 -3.153 -8.052 1.00 94.06 184 TRP A CA 1
ATOM 1504 C C . TRP A 1 184 ? 8.612 -3.343 -6.579 1.00 94.06 184 TRP A C 1
ATOM 1506 O O . TRP A 1 184 ? 8.148 -2.611 -5.697 1.00 94.06 184 TRP A O 1
ATOM 1516 N N . GLY A 1 185 ? 9.451 -4.345 -6.307 1.00 90.25 185 GLY A N 1
ATOM 1517 C CA . GLY A 1 185 ? 10.028 -4.583 -4.985 1.00 90.25 185 GLY A CA 1
ATOM 1518 C C . GLY A 1 185 ? 8.986 -4.909 -3.911 1.00 90.25 185 GLY A C 1
ATOM 1519 O O . GLY A 1 185 ? 8.015 -5.625 -4.154 1.00 90.25 185 GLY A O 1
ATOM 1520 N N . ALA A 1 186 ? 9.189 -4.376 -2.704 1.00 90.62 186 ALA A N 1
ATOM 1521 C CA . ALA A 1 186 ? 8.347 -4.676 -1.546 1.00 90.62 186 ALA A CA 1
ATOM 1522 C C . ALA A 1 186 ? 6.874 -4.324 -1.787 1.00 90.62 186 ALA A C 1
ATOM 1524 O O . ALA A 1 186 ? 5.992 -5.117 -1.479 1.00 90.62 186 ALA A O 1
ATOM 1525 N N . THR A 1 187 ? 6.597 -3.156 -2.370 1.00 94.25 187 THR A N 1
ATOM 1526 C CA . THR A 1 187 ? 5.224 -2.706 -2.624 1.00 94.25 187 THR A CA 1
ATOM 1527 C C . THR A 1 187 ? 4.512 -3.632 -3.606 1.00 94.25 187 THR A C 1
ATOM 1529 O O . THR A 1 187 ? 3.368 -4.002 -3.358 1.00 94.25 187 THR A O 1
ATOM 1532 N N . PHE A 1 188 ? 5.198 -4.064 -4.670 1.00 95.50 188 PHE A N 1
ATOM 1533 C CA . PHE A 1 188 ? 4.678 -5.076 -5.592 1.00 95.50 188 PHE A CA 1
ATOM 1534 C C . PHE A 1 188 ? 4.354 -6.382 -4.856 1.00 95.50 188 PHE A C 1
ATOM 1536 O O . PHE A 1 188 ? 3.237 -6.878 -4.972 1.00 95.50 188 PHE A O 1
ATOM 1543 N N . ALA A 1 189 ? 5.276 -6.888 -4.031 1.00 93.81 189 ALA A N 1
ATOM 1544 C CA . ALA A 1 189 ? 5.060 -8.114 -3.265 1.00 93.81 189 ALA A CA 1
ATOM 1545 C C . ALA A 1 189 ? 3.860 -8.013 -2.306 1.00 93.81 189 ALA A C 1
ATOM 1547 O O . ALA A 1 189 ? 3.096 -8.965 -2.182 1.00 93.81 189 ALA A O 1
ATOM 1548 N N . LEU A 1 190 ? 3.648 -6.856 -1.667 1.00 95.44 190 LEU A N 1
ATOM 1549 C CA . LEU A 1 190 ? 2.478 -6.627 -0.812 1.00 95.44 190 LEU A CA 1
ATOM 1550 C C . LEU A 1 190 ? 1.168 -6.617 -1.603 1.00 95.44 190 LEU A C 1
ATOM 1552 O O . LEU A 1 190 ? 0.179 -7.173 -1.131 1.00 95.44 190 LEU A O 1
ATOM 1556 N N . VAL A 1 191 ? 1.149 -5.991 -2.786 1.00 97.25 191 VAL A N 1
ATOM 1557 C CA . VAL A 1 191 ? -0.028 -6.021 -3.666 1.00 97.25 191 VAL A CA 1
ATOM 1558 C C . VAL A 1 191 ? -0.313 -7.457 -4.096 1.00 97.25 191 VAL A C 1
ATOM 1560 O O . VAL A 1 191 ? -1.433 -7.916 -3.904 1.00 97.25 191 VAL A O 1
ATOM 1563 N N . MET A 1 192 ? 0.688 -8.190 -4.592 1.00 96.44 192 MET A N 1
ATOM 1564 C CA . MET A 1 192 ? 0.507 -9.583 -5.016 1.00 96.44 192 MET A CA 1
ATOM 1565 C C . MET A 1 192 ? 0.049 -10.477 -3.859 1.00 96.44 192 MET A C 1
ATOM 1567 O O . MET A 1 192 ? -0.898 -11.232 -4.031 1.00 96.44 192 MET A O 1
ATOM 1571 N N . GLY A 1 193 ? 0.621 -10.325 -2.660 1.00 95.44 193 GLY A N 1
ATOM 1572 C CA . GLY A 1 193 ? 0.198 -11.089 -1.482 1.00 95.44 193 GLY A CA 1
ATOM 1573 C C . GLY A 1 193 ? -1.241 -10.794 -1.044 1.00 95.44 193 GLY A C 1
ATOM 1574 O O . GLY A 1 193 ? -1.932 -11.680 -0.550 1.00 95.44 193 GLY A O 1
ATOM 1575 N N . LEU A 1 194 ? -1.739 -9.569 -1.246 1.00 96.69 194 LEU A N 1
ATOM 1576 C CA . LEU A 1 194 ? -3.161 -9.281 -1.041 1.00 96.69 194 LEU A CA 1
ATOM 1577 C C . LEU A 1 194 ? -4.038 -9.970 -2.090 1.00 96.69 194 LEU A C 1
ATOM 1579 O O . LEU A 1 194 ? -5.090 -10.499 -1.741 1.00 96.69 194 LEU A O 1
ATOM 1583 N N . LEU A 1 195 ? -3.631 -9.934 -3.361 1.00 96.75 195 LEU A N 1
ATOM 1584 C CA . LEU A 1 195 ? -4.388 -10.554 -4.450 1.00 96.75 195 LEU A CA 1
ATOM 1585 C C . LEU A 1 195 ? -4.425 -12.077 -4.318 1.00 96.75 195 LEU A C 1
ATOM 1587 O O . LEU A 1 195 ? -5.472 -12.665 -4.552 1.00 96.75 195 LEU A O 1
ATOM 1591 N N . GLU A 1 196 ? -3.336 -12.697 -3.876 1.00 96.06 196 GLU A N 1
ATOM 1592 C CA . GLU A 1 196 ? -3.289 -14.120 -3.535 1.00 96.06 196 GLU A CA 1
ATOM 1593 C C . GLU A 1 196 ? -4.299 -14.445 -2.424 1.00 96.06 196 GLU A C 1
ATOM 1595 O O . GLU A 1 196 ? -5.158 -15.301 -2.593 1.00 96.06 196 GLU A O 1
ATOM 1600 N N . VAL A 1 197 ? -4.291 -13.690 -1.319 1.00 94.12 197 VAL A N 1
ATOM 1601 C CA . VAL A 1 197 ? -5.215 -13.922 -0.192 1.00 94.12 197 VAL A CA 1
ATOM 1602 C C . VAL A 1 197 ? -6.689 -13.734 -0.574 1.00 94.12 197 VAL A C 1
ATOM 1604 O O . VAL A 1 197 ? -7.549 -14.430 -0.038 1.00 94.12 197 VAL A O 1
ATOM 1607 N N . VAL A 1 198 ? -7.004 -12.766 -1.440 1.00 94.25 198 VAL A N 1
ATOM 1608 C CA . VAL A 1 198 ? -8.398 -12.395 -1.753 1.00 94.25 198 VAL A CA 1
ATOM 1609 C C . VAL A 1 198 ? -8.949 -13.138 -2.970 1.00 94.25 198 VAL A C 1
ATOM 1611 O O . VAL A 1 198 ? -10.137 -13.453 -2.992 1.00 94.25 198 VAL A O 1
ATOM 1614 N N . TYR A 1 199 ? -8.114 -13.396 -3.975 1.00 95.31 199 TYR A N 1
ATOM 1615 C CA . TYR A 1 199 ? -8.526 -13.914 -5.282 1.00 95.31 199 TYR A CA 1
ATOM 1616 C C . TYR A 1 199 ? -7.828 -15.218 -5.682 1.00 95.31 199 TYR A C 1
ATOM 1618 O O . TYR A 1 199 ? -8.095 -15.696 -6.781 1.00 95.31 199 TYR A O 1
ATOM 1626 N N . ASP A 1 200 ? -6.944 -15.775 -4.845 1.00 95.12 200 ASP A N 1
ATOM 1627 C CA . ASP A 1 200 ? -6.069 -16.902 -5.214 1.00 95.12 200 ASP A CA 1
ATOM 1628 C C . ASP A 1 200 ? -5.253 -16.598 -6.488 1.00 95.12 200 ASP A C 1
ATOM 1630 O O . ASP A 1 200 ? -5.026 -17.435 -7.358 1.00 95.12 200 ASP A O 1
ATOM 1634 N N . PHE A 1 201 ? -4.877 -15.324 -6.647 1.00 95.94 201 PHE A N 1
ATOM 1635 C CA . PHE A 1 201 ? -4.179 -14.841 -7.828 1.00 95.94 201 PHE A CA 1
ATOM 1636 C C . PHE A 1 201 ? -2.671 -15.068 -7.713 1.00 95.94 201 PHE A C 1
ATOM 1638 O O . PHE A 1 201 ? -2.041 -14.680 -6.727 1.00 95.94 201 PHE A O 1
ATOM 1645 N N . HIS A 1 202 ? -2.081 -15.594 -8.784 1.00 93.31 202 HIS A N 1
ATOM 1646 C CA . HIS A 1 202 ? -0.642 -15.774 -8.918 1.00 93.31 202 HIS A CA 1
ATOM 1647 C C . HIS A 1 202 ? -0.090 -14.940 -10.071 1.00 93.31 202 HIS A C 1
ATOM 1649 O O . HIS A 1 202 ? -0.748 -14.738 -11.091 1.00 93.31 202 HIS A O 1
ATOM 1655 N N . ILE A 1 203 ? 1.147 -14.472 -9.905 1.00 92.75 203 ILE A N 1
ATOM 1656 C CA . ILE A 1 203 ? 1.848 -13.686 -10.922 1.00 92.75 203 ILE A CA 1
ATOM 1657 C C . ILE A 1 203 ? 1.951 -14.527 -12.209 1.00 92.75 203 ILE A C 1
ATOM 1659 O O . ILE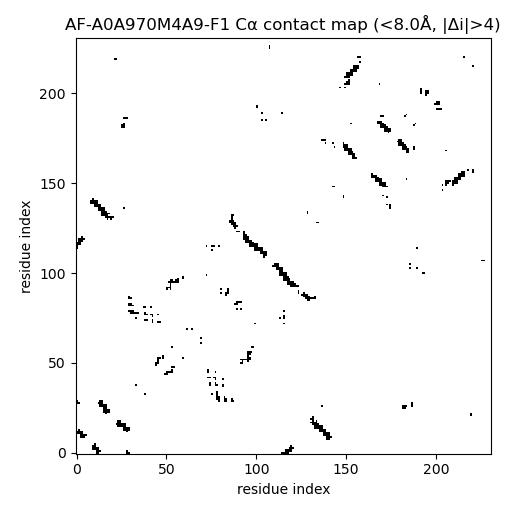 A 1 203 ? 2.429 -15.664 -12.137 1.00 92.75 203 ILE A O 1
ATOM 1663 N N . PRO A 1 204 ? 1.535 -13.999 -13.375 1.00 93.12 204 PRO A N 1
ATOM 1664 C CA . PRO A 1 204 ? 1.652 -14.721 -14.636 1.00 93.12 204 PRO A CA 1
ATOM 1665 C C . PRO A 1 204 ? 3.121 -14.916 -15.026 1.00 93.12 204 PRO A C 1
ATOM 1667 O O . PRO A 1 204 ? 4.009 -14.187 -14.577 1.00 93.12 204 PRO A O 1
ATOM 1670 N N . ALA A 1 205 ? 3.390 -15.886 -15.901 1.00 92.75 205 ALA A N 1
ATOM 1671 C CA . ALA A 1 205 ? 4.721 -16.046 -16.472 1.00 92.75 205 ALA A CA 1
ATOM 1672 C C . ALA A 1 205 ? 5.097 -14.785 -17.267 1.00 92.75 205 ALA A C 1
ATOM 1674 O O . ALA A 1 205 ? 4.362 -14.365 -18.158 1.00 92.75 205 ALA A O 1
ATOM 1675 N N . ILE A 1 206 ? 6.240 -14.181 -16.941 1.00 93.44 206 ILE A N 1
ATOM 1676 C CA . ILE A 1 206 ? 6.710 -12.954 -17.588 1.00 93.44 206 ILE A CA 1
ATOM 1677 C C . ILE A 1 206 ? 7.822 -13.327 -18.576 1.00 93.44 206 ILE A C 1
ATOM 1679 O O . ILE A 1 206 ? 8.896 -13.734 -18.118 1.00 93.44 206 ILE A O 1
ATOM 1683 N N . PRO A 1 207 ? 7.599 -13.191 -19.898 1.00 90.06 207 PRO A N 1
ATOM 1684 C CA . PRO A 1 207 ? 8.609 -13.501 -20.904 1.00 90.06 207 PRO A CA 1
ATOM 1685 C C . PRO A 1 207 ? 9.872 -12.656 -20.733 1.00 90.06 207 PRO A C 1
ATOM 1687 O O . PRO A 1 207 ? 9.803 -11.479 -20.370 1.00 90.06 207 PRO A O 1
ATOM 1690 N N . ASP A 1 208 ? 11.028 -13.234 -21.052 1.00 85.69 208 ASP A N 1
ATOM 1691 C CA . ASP A 1 208 ? 12.319 -12.550 -20.935 1.00 85.69 208 ASP A CA 1
ATOM 1692 C C . ASP A 1 208 ? 12.442 -11.334 -21.863 1.00 85.69 208 ASP A C 1
ATOM 1694 O O . ASP A 1 208 ? 13.149 -10.379 -21.527 1.00 85.69 208 ASP A O 1
ATOM 1698 N N . GLU A 1 209 ? 11.738 -11.330 -23.003 1.00 89.00 209 GLU A N 1
ATOM 1699 C CA . GLU A 1 209 ? 11.732 -10.181 -23.917 1.00 89.00 209 GLU A CA 1
ATOM 1700 C C . GLU A 1 209 ? 11.033 -8.964 -23.300 1.00 89.00 209 GLU A C 1
ATOM 1702 O O . GLU A 1 209 ? 11.302 -7.819 -23.670 1.00 89.00 209 GLU A O 1
ATOM 1707 N N . LYS A 1 210 ? 10.152 -9.197 -22.323 1.00 91.81 210 LYS A N 1
ATOM 1708 C CA . LYS A 1 210 ? 9.335 -8.175 -21.684 1.00 91.81 210 LYS A CA 1
ATOM 1709 C C . LYS A 1 210 ? 10.083 -7.554 -20.508 1.00 91.81 210 LYS A C 1
ATOM 1711 O O . LYS A 1 210 ? 9.686 -7.681 -19.350 1.00 91.81 210 LYS A O 1
ATOM 1716 N N . SER A 1 211 ? 11.193 -6.885 -20.818 1.00 90.06 211 SER A N 1
ATOM 1717 C CA . SER A 1 211 ? 12.095 -6.295 -19.828 1.00 90.06 211 SER A CA 1
ATOM 1718 C C . SER A 1 211 ? 12.160 -4.768 -19.894 1.00 90.06 211 SER A C 1
ATOM 1720 O O . SER A 1 211 ? 12.075 -4.162 -20.959 1.00 90.06 211 SER A O 1
ATOM 1722 N N . ILE A 1 212 ? 12.311 -4.141 -18.727 1.00 89.69 212 ILE A N 1
ATOM 1723 C CA . ILE A 1 212 ? 12.455 -2.692 -18.561 1.00 89.69 212 ILE A CA 1
ATOM 1724 C C . ILE A 1 212 ? 13.708 -2.440 -17.740 1.00 89.69 212 ILE A C 1
ATOM 1726 O O . ILE A 1 212 ? 13.942 -3.097 -16.728 1.00 89.69 212 ILE A O 1
ATOM 1730 N N . LYS A 1 213 ? 14.511 -1.467 -18.159 1.00 86.69 213 LYS A N 1
ATOM 1731 C CA . LYS A 1 213 ? 15.731 -1.077 -17.456 1.00 86.69 213 LYS A CA 1
ATOM 1732 C C . LYS A 1 213 ? 15.462 0.091 -16.525 1.00 86.69 213 LYS A C 1
ATOM 1734 O O . LYS A 1 213 ? 14.788 1.050 -16.899 1.00 86.69 213 LYS A O 1
ATOM 1739 N N . LYS A 1 214 ? 16.030 0.030 -15.324 1.00 80.88 214 LYS A N 1
ATOM 1740 C CA . LYS A 1 214 ? 16.015 1.127 -14.362 1.00 80.88 214 LYS A CA 1
ATOM 1741 C C . LYS A 1 214 ? 17.406 1.327 -13.782 1.00 80.88 214 LYS A C 1
ATOM 1743 O O . LYS A 1 214 ? 17.953 0.444 -13.126 1.00 80.88 214 LYS A O 1
ATOM 1748 N N . THR A 1 215 ? 17.950 2.518 -13.991 1.00 73.69 215 THR A N 1
ATOM 1749 C CA . THR A 1 215 ? 19.188 2.954 -13.346 1.00 73.69 215 THR A CA 1
ATOM 1750 C C . THR A 1 215 ? 18.865 3.483 -11.956 1.00 73.69 215 THR A C 1
ATOM 1752 O O . THR A 1 215 ? 17.984 4.331 -11.789 1.00 73.69 215 THR A O 1
ATOM 1755 N N . LEU A 1 216 ? 19.568 2.986 -10.944 1.00 69.62 216 LEU A N 1
ATOM 1756 C CA . LEU A 1 216 ? 19.398 3.449 -9.572 1.00 69.62 216 LEU A CA 1
ATOM 1757 C C . LEU A 1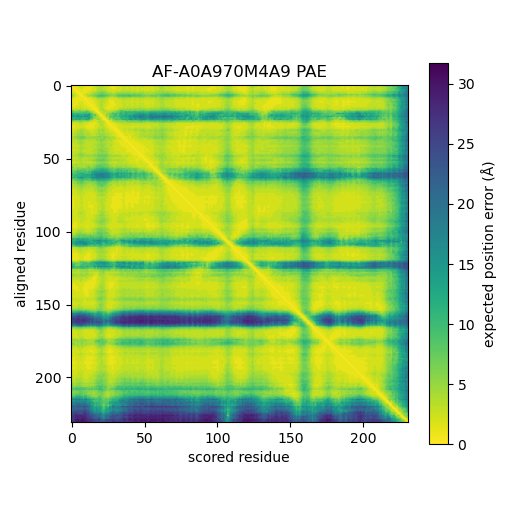 216 ? 20.438 4.508 -9.224 1.00 69.62 216 LEU A C 1
ATOM 1759 O O . LEU A 1 216 ? 21.558 4.506 -9.733 1.00 69.62 216 LEU A O 1
ATOM 1763 N N . LEU A 1 217 ? 20.058 5.437 -8.346 1.00 65.50 217 LEU A N 1
ATOM 1764 C CA . LEU A 1 217 ? 20.980 6.467 -7.879 1.00 65.50 217 LEU A CA 1
ATOM 1765 C C . LEU A 1 217 ? 22.129 5.829 -7.076 1.00 65.50 217 LEU A C 1
ATOM 1767 O O . LEU A 1 217 ? 21.881 4.878 -6.335 1.00 65.50 217 LEU A O 1
ATOM 1771 N N . PRO A 1 218 ? 23.356 6.377 -7.116 1.00 57.56 218 PRO A N 1
ATOM 1772 C CA . PRO A 1 218 ? 24.515 5.801 -6.422 1.00 57.56 218 PRO A CA 1
ATOM 1773 C C . PRO A 1 218 ? 24.280 5.503 -4.928 1.00 57.56 218 PRO A C 1
ATOM 1775 O O . PRO A 1 218 ? 24.645 4.439 -4.437 1.00 57.56 218 PRO A O 1
ATOM 1778 N N . ASN A 1 219 ? 23.564 6.386 -4.221 1.00 58.56 219 ASN A N 1
ATOM 1779 C CA . ASN A 1 219 ? 23.239 6.229 -2.793 1.00 58.56 219 ASN A CA 1
ATOM 1780 C C . ASN A 1 219 ? 22.218 5.104 -2.520 1.00 58.56 219 ASN A C 1
ATOM 1782 O O . ASN A 1 219 ? 22.078 4.627 -1.393 1.00 58.56 219 ASN A O 1
ATOM 1786 N N . TYR A 1 220 ? 21.454 4.717 -3.545 1.00 58.03 220 TYR A N 1
ATOM 1787 C CA . TYR A 1 220 ? 20.607 3.529 -3.537 1.00 58.03 220 TYR A CA 1
ATOM 1788 C C . TYR A 1 220 ? 21.489 2.292 -3.742 1.00 58.03 220 TYR A C 1
ATOM 1790 O O . TYR A 1 220 ? 21.352 1.313 -3.007 1.00 58.03 220 TYR A O 1
ATOM 1798 N N . CYS A 1 221 ? 22.424 2.370 -4.696 1.00 50.56 221 CYS A N 1
ATOM 1799 C CA . CYS A 1 221 ? 23.349 1.296 -5.024 1.00 50.56 221 CYS A CA 1
ATOM 1800 C C . CYS A 1 221 ? 24.177 0.865 -3.818 1.00 50.56 221 CYS A C 1
ATOM 1802 O O . CYS A 1 221 ? 24.196 -0.317 -3.572 1.00 50.56 221 CYS A O 1
ATOM 1804 N N . GLU A 1 222 ? 24.737 1.744 -2.981 1.00 48.88 222 GLU A N 1
ATOM 1805 C CA . GLU A 1 222 ? 25.492 1.310 -1.779 1.00 48.88 222 GLU A CA 1
ATOM 1806 C C . GLU A 1 222 ? 24.686 0.436 -0.800 1.00 48.88 222 GLU A C 1
ATOM 1808 O O . GLU A 1 222 ? 25.238 -0.425 -0.109 1.00 48.88 222 GLU A O 1
ATOM 1813 N N . LYS A 1 223 ? 23.365 0.639 -0.740 1.00 49.34 223 LYS A N 1
ATOM 1814 C CA . LYS A 1 223 ? 22.465 -0.229 0.027 1.00 49.34 223 LYS A CA 1
ATOM 1815 C C . LYS A 1 223 ? 22.211 -1.542 -0.721 1.00 49.34 223 LYS A C 1
ATOM 1817 O O . LYS A 1 223 ? 22.113 -2.570 -0.057 1.00 49.34 223 LYS A O 1
ATOM 1822 N N . LEU A 1 224 ? 22.168 -1.507 -2.063 1.00 47.31 224 LEU A N 1
ATOM 1823 C CA . LEU A 1 224 ? 22.076 -2.657 -2.984 1.00 47.31 224 LEU A CA 1
ATOM 1824 C C . LEU A 1 224 ? 23.364 -3.456 -3.209 1.00 47.31 224 LEU A C 1
ATOM 1826 O O . LEU A 1 224 ? 23.288 -4.647 -3.436 1.00 47.31 224 LEU A O 1
ATOM 1830 N N . THR A 1 225 ? 24.565 -2.909 -3.117 1.00 38.00 225 THR A N 1
ATOM 1831 C CA . THR A 1 225 ? 25.791 -3.702 -3.291 1.00 38.00 225 THR A CA 1
ATOM 1832 C C . THR A 1 225 ? 26.054 -4.564 -2.058 1.00 38.00 225 THR A C 1
ATOM 1834 O O . THR A 1 225 ? 26.653 -5.626 -2.159 1.00 38.00 225 THR A O 1
ATOM 1837 N N . LYS A 1 226 ? 25.516 -4.176 -0.892 1.00 36.91 226 LYS A N 1
ATOM 1838 C CA . LYS A 1 226 ? 25.330 -5.085 0.254 1.00 36.91 226 LYS A CA 1
ATOM 1839 C C . LYS A 1 226 ? 24.153 -6.060 0.065 1.00 36.91 226 LYS A C 1
ATOM 1841 O O . LYS A 1 226 ? 23.986 -6.944 0.900 1.00 36.91 226 LYS A O 1
ATOM 1846 N N . LEU A 1 227 ? 23.338 -5.880 -0.985 1.00 41.31 227 LEU A N 1
ATOM 1847 C CA . LEU A 1 227 ? 22.193 -6.724 -1.355 1.00 41.31 227 LEU A CA 1
ATOM 1848 C C . LEU A 1 227 ? 22.559 -7.958 -2.206 1.00 41.31 227 LEU A C 1
ATOM 1850 O O . LEU A 1 227 ? 21.772 -8.896 -2.166 1.00 41.31 227 LEU A O 1
ATOM 1854 N N . VAL A 1 228 ? 23.707 -8.015 -2.902 1.00 33.19 228 VAL A N 1
ATOM 1855 C CA . VAL A 1 228 ? 23.994 -9.091 -3.893 1.00 33.19 228 VAL A CA 1
ATOM 1856 C C . VAL A 1 228 ? 24.957 -10.190 -3.398 1.00 33.19 228 VAL A C 1
ATOM 1858 O O . VAL A 1 228 ? 25.185 -11.189 -4.077 1.00 33.19 228 VAL A O 1
ATOM 1861 N N . SER A 1 229 ? 25.483 -10.107 -2.171 1.00 25.86 229 SER A N 1
ATOM 1862 C CA . SER A 1 229 ? 26.203 -11.251 -1.595 1.00 25.86 229 SER A CA 1
ATOM 1863 C C . SER A 1 229 ? 25.223 -12.283 -1.007 1.00 25.86 229 SER A C 1
ATOM 1865 O O . SER A 1 229 ? 24.600 -11.987 0.016 1.00 25.86 229 SER A O 1
ATOM 1867 N N . TRP A 1 230 ? 25.226 -13.491 -1.600 1.00 30.86 230 TRP A N 1
ATOM 1868 C CA . TRP A 1 230 ? 24.637 -14.794 -1.180 1.00 30.86 230 TRP A CA 1
ATOM 1869 C C . TRP A 1 230 ? 23.212 -15.096 -1.704 1.00 30.86 230 TRP A C 1
ATOM 1871 O O . TRP A 1 230 ? 22.304 -14.294 -1.508 1.00 30.86 230 TRP A O 1
ATOM 1881 N N . HIS A 1 231 ? 23.006 -16.117 -2.563 1.00 28.75 231 HIS A N 1
ATOM 1882 C CA . HIS A 1 231 ? 22.888 -17.580 -2.301 1.00 28.75 231 HIS A CA 1
ATOM 1883 C C . HIS A 1 231 ? 21.843 -17.942 -1.238 1.00 28.75 231 HIS A C 1
ATOM 1885 O O . HIS A 1 231 ? 22.084 -17.650 -0.047 1.00 28.75 231 HIS A O 1
#

Mean predicted aligned error: 6.86 Å

Sequence (231 aa):
MPIFSEADRFYFQLIKRSAKVSQPGDLSFPGGMLNPIQDYPLRYMITSGIIPVIRRNRFLAVKQYPPHNMRAMTLFLANALREAWEEVGMNPYHLVYLGSLPTYTLKTFHRVIFPSVCFVTGQQARYRLNEEVDRIVNLPLTICFDEYNYFQLIIEMPAGSPEPVEKFPCLLFKDESGYEHILWGATFALVMGLLEVVYDFHIPAIPDEKSIKKTLLPNYCEKLTKLVSWH

Foldseek 3Di:
DEWEDDPNFIWDKWFQFDPVDFPHRAIAHQADDQDCVQLVVLLVCCVVCVLVQAVVPPVPPLVVDDPVVNVVFSSLVSRSQVRCCVAWNDDSNQKHWPGWFPWDQPVLVRDIDIDTYIYGRDPPPGTDGDNGGPDMFIGTLVQVVDLVQKAWEFEDDPPDDPDDGDTWIWGWDAGPVRDIHIHTDPRVVVSQRVCCVPPVDDRDDHDPVRYDYDYDDVVNVVSCVSVPPDD

pLDDT: mean 85.75, std 15.09, range [25.86, 97.5]

Solvent-accessible surface area (backbone atoms only — not comparable to full-atom values): 13211 Å² total; per-residue (Å²): 72,44,32,38,72,57,97,96,38,50,27,38,52,31,30,29,29,13,84,84,40,89,65,50,68,40,49,33,53,60,57,75,81,83,46,69,85,61,21,52,62,45,23,48,37,39,74,74,43,79,38,38,22,53,72,66,29,81,82,57,64,68,87,76,49,56,73,68,56,50,51,50,54,42,39,47,42,23,32,36,48,50,31,25,29,61,42,35,40,48,57,57,84,32,37,28,44,72,49,67,57,80,68,47,69,41,75,84,74,76,39,75,44,69,48,41,34,27,40,46,78,53,86,74,91,60,74,44,66,34,81,56,35,68,45,80,42,63,45,54,51,68,55,79,76,39,70,90,27,48,29,33,36,34,58,48,73,74,90,88,68,97,63,81,77,57,70,42,72,27,39,53,48,62,39,98,86,65,51,78,46,68,38,37,62,69,46,36,52,53,53,48,54,49,38,28,76,75,67,73,47,73,87,70,92,62,58,83,87,42,57,44,82,43,77,64,55,71,82,50,40,66,61,46,66,73,56,71,74,73,138

Nearest PDB structures (foldseek):
  4ijx-assembly3_B-2  TM=7.650E-01  e=3.020E-04  Homo sapiens
  4ijx-assembly3_A  TM=7.297E-01  e=2.109E-04  Homo sapiens
  3u53-assembly4_D  TM=6.976E-01  e=2.679E-04  Homo sapiens
  5cfi-assembly2_A  TM=7.191E-01  e=2.451E-03  Plasmodium falciparum 3D7
  5cfj-assembly1_A  TM=7.292E-01  e=2.451E-03  Plasmodium falciparum 3D7